Protein AF-A0A5N6W023-F1 (afdb_monomer_lite)

Sequence (337 aa):
MLSYTSHCLQALLGVASLPYRQYQAYSSPQAPLQVPQVPQAGPPITTLVSSCAGFSYPEVACIDRYGSLLQGEFERKVRNVLGDADTYISTNAPSEPTFSDLQNADFLVWNQSAAKAILGPNPHVDFMFSIEDCSHEAPVYVPTTNELYFSRLQQGFLPQLVINLNNDPPTLEEKLAQPPIYAATGARFRDGLLYLATIGGNESLAGYTFRPGAGSAIIDPNIYPAPHIAYNSTRKGRTIYAYDVAPSRKALLNKRPVYLSMEYAPDGIKTSREGYLVSATGKGIVVLTDEGEPLVRVQTNFTVINIAFAGAERDELWAIGKGGVARIRWGLKGSYA

Foldseek 3Di:
DDDDDDDDDDDDDDDDDDDDDDDDDDDDPDDPPDPPPDPDDDDDPQAQWDDFPLDDPPQEIEGEPQVPDQPDDKDFDDDPDPPAKTDPLSIDRPSRVNSVSVVVYQKYFHASVCACLWFPNDKDKFFQDFDAQAWKAAWEADLVQQKIWIDGQDPPDFWIWIFRVVDVVTDIDTHADVVTAHAFHHWYDDPNDIDTDHCFDDCPPPHDGDHDDDDDFDPDPVDPPGDDGDDPPVPDFAFDWDFDQPPVNPDTHDTDTQEGAPMAHWAAWAAFPVQWIWTQGFQWIFTAHPSGHTGMIGGHPGRFRYWAQGDPQSQWIWTDTGRTIMIIHGNTHGDPD

Radius of gyration: 25.67 Å; chains: 1; bounding box: 60×75×63 Å

pLDDT: mean 78.67, std 23.7, range [20.89, 98.75]

Structure (mmCIF, N/CA/C/O backbone):
data_AF-A0A5N6W023-F1
#
_entry.id   AF-A0A5N6W023-F1
#
loop_
_atom_site.group_PDB
_atom_site.id
_atom_site.type_symbol
_atom_site.label_atom_id
_atom_site.label_alt_id
_atom_site.label_comp_id
_atom_site.label_asym_id
_atom_site.label_entity_id
_atom_site.label_seq_id
_atom_site.pdbx_PDB_ins_code
_atom_site.Cartn_x
_atom_site.Cartn_y
_atom_site.Cartn_z
_atom_site.occupancy
_atom_site.B_iso_or_equiv
_atom_site.auth_seq_id
_atom_site.auth_comp_id
_atom_site.auth_asym_id
_atom_site.auth_atom_id
_atom_site.pdbx_PDB_model_num
ATOM 1 N N . MET A 1 1 ? 6.382 57.416 -16.852 1.00 33.38 1 MET A N 1
ATOM 2 C CA . MET A 1 1 ? 5.202 57.925 -17.578 1.00 33.38 1 MET A CA 1
ATOM 3 C C . MET A 1 1 ? 4.347 56.713 -17.922 1.00 33.38 1 MET A C 1
ATOM 5 O O . MET A 1 1 ? 4.828 55.821 -18.605 1.00 33.38 1 MET A O 1
ATOM 9 N N . LEU A 1 2 ? 3.174 56.610 -17.299 1.00 24.88 2 LEU A N 1
ATOM 10 C CA . LEU A 1 2 ? 2.173 55.567 -17.539 1.00 24.88 2 LEU A CA 1
ATOM 11 C C . LEU A 1 2 ? 1.566 55.737 -18.943 1.00 24.88 2 LEU A C 1
ATOM 13 O O . LEU A 1 2 ? 1.304 56.869 -19.332 1.00 24.88 2 LEU A O 1
ATOM 17 N N . SER A 1 3 ? 1.284 54.634 -19.644 1.00 23.05 3 SER A N 1
ATOM 18 C CA . SER A 1 3 ? -0.080 54.167 -19.980 1.00 23.05 3 SER A CA 1
ATOM 19 C C . SER A 1 3 ? -0.147 53.389 -21.308 1.00 23.05 3 SER A C 1
ATOM 21 O O . SER A 1 3 ? 0.163 53.915 -22.372 1.00 23.05 3 SER A O 1
ATOM 23 N N . TYR A 1 4 ? -0.590 52.138 -21.176 1.00 24.30 4 TYR A N 1
ATOM 24 C CA . TYR A 1 4 ? -1.374 51.285 -22.077 1.00 24.30 4 TYR A CA 1
ATOM 25 C C . TYR A 1 4 ? -1.916 51.863 -23.394 1.00 24.30 4 TYR A C 1
ATOM 27 O O . TYR A 1 4 ? -2.583 52.889 -23.388 1.00 24.30 4 TYR A O 1
ATOM 35 N N . THR A 1 5 ? -1.877 51.042 -24.452 1.00 26.33 5 THR A N 1
ATOM 36 C CA . THR A 1 5 ? -3.082 50.725 -25.247 1.00 26.33 5 THR A CA 1
ATOM 37 C C . THR A 1 5 ? -3.027 49.280 -25.762 1.00 26.33 5 THR A C 1
ATOM 39 O O . THR A 1 5 ? -2.112 48.878 -26.469 1.00 26.33 5 THR A O 1
ATOM 42 N N . SER A 1 6 ? -4.034 48.496 -25.372 1.00 25.47 6 SER A N 1
ATOM 43 C CA . SER A 1 6 ? -4.409 47.208 -25.962 1.00 25.47 6 SER A CA 1
ATOM 44 C C . SER A 1 6 ? -5.587 47.473 -26.899 1.00 25.47 6 SER A C 1
ATOM 46 O O . SER A 1 6 ? -6.481 48.237 -26.532 1.00 25.47 6 SER A O 1
ATOM 48 N N . HIS A 1 7 ? -5.589 46.900 -28.102 1.00 26.39 7 HIS A N 1
ATOM 49 C CA . HIS A 1 7 ? -6.765 46.843 -28.973 1.00 26.39 7 HIS A CA 1
ATOM 50 C C . HIS A 1 7 ? -7.047 45.376 -29.291 1.00 26.39 7 HIS A C 1
ATOM 52 O O . HIS A 1 7 ? -6.299 44.720 -30.010 1.00 26.39 7 HIS A O 1
ATOM 58 N N . CYS A 1 8 ? -8.141 44.883 -28.717 1.00 20.89 8 CYS A N 1
ATOM 59 C CA . CYS A 1 8 ? -8.772 43.617 -29.048 1.00 20.89 8 CYS A CA 1
ATOM 60 C C . CYS A 1 8 ? -9.937 43.925 -30.003 1.00 20.89 8 CYS A C 1
ATOM 62 O O . CYS A 1 8 ? -10.721 44.837 -29.730 1.00 20.89 8 CYS A O 1
ATOM 64 N N . LEU A 1 9 ? -10.046 43.193 -31.114 1.00 24.03 9 LEU A N 1
ATOM 65 C CA . LEU A 1 9 ? -11.162 43.299 -32.055 1.00 24.03 9 LEU A CA 1
ATOM 66 C C . LEU A 1 9 ? -12.292 42.349 -31.619 1.00 24.03 9 LEU A C 1
ATOM 68 O O . LEU A 1 9 ? -12.062 41.164 -31.385 1.00 24.03 9 LEU A O 1
ATOM 72 N N . GLN A 1 10 ? -13.503 42.895 -31.492 1.00 25.84 10 GLN A N 1
ATOM 73 C CA . GLN A 1 10 ? -14.753 42.201 -31.159 1.00 25.84 10 GLN A CA 1
ATOM 74 C C . GLN A 1 10 ? -15.424 41.559 -32.385 1.00 25.84 10 GLN A C 1
ATOM 76 O O . GLN A 1 10 ? -15.354 42.118 -33.475 1.00 25.84 10 GLN A O 1
ATOM 81 N N . ALA A 1 11 ? -16.197 40.488 -32.153 1.00 24.84 11 ALA A N 1
ATOM 82 C CA . ALA A 1 11 ? -17.613 40.328 -32.558 1.00 24.84 11 ALA A CA 1
ATOM 83 C C . ALA A 1 11 ? -18.129 38.979 -31.991 1.00 24.84 11 ALA A C 1
ATOM 85 O O . ALA A 1 11 ? -17.483 37.962 -32.214 1.00 24.84 11 ALA A O 1
ATOM 86 N N . LEU A 1 12 ? -19.110 38.871 -31.082 1.00 25.89 12 LEU A N 1
ATOM 87 C CA . LEU A 1 12 ? -20.530 39.284 -30.985 1.00 25.89 12 LEU A CA 1
ATOM 88 C C . LEU A 1 12 ? -21.491 38.108 -31.236 1.00 25.89 12 LEU A C 1
ATOM 90 O O . LEU A 1 12 ? -21.360 37.413 -32.234 1.00 25.89 12 LEU A O 1
ATOM 94 N N . LEU A 1 13 ? -22.444 37.969 -30.300 1.00 24.00 13 LEU A N 1
ATOM 95 C CA . LEU A 1 13 ? -23.830 37.447 -30.334 1.00 24.00 13 LEU A CA 1
ATOM 96 C C . LEU A 1 13 ? -24.075 36.780 -28.963 1.00 24.00 13 LEU A C 1
ATOM 98 O O . LEU A 1 13 ? -23.337 35.883 -28.587 1.00 24.00 13 LEU A O 1
ATOM 102 N N . GLY A 1 14 ? -25.032 37.112 -28.103 1.00 24.20 14 GLY A N 1
ATOM 103 C CA . GLY A 1 14 ? -26.167 38.028 -28.074 1.00 24.20 14 GLY A CA 1
ATOM 104 C C . GLY A 1 14 ? -27.082 37.457 -26.980 1.00 24.20 14 GLY A C 1
ATOM 105 O O . GLY A 1 14 ? -27.486 36.304 -27.091 1.00 24.20 14 GLY A O 1
ATOM 106 N N . VAL A 1 15 ? -27.358 38.188 -25.893 1.00 30.58 15 VAL A N 1
ATOM 107 C CA . VAL A 1 15 ? -28.282 37.719 -24.842 1.00 30.58 15 VAL A CA 1
ATOM 108 C C . VAL A 1 15 ? -29.226 38.852 -24.463 1.00 30.58 15 VAL A C 1
ATOM 110 O O . VAL A 1 15 ? -28.795 39.940 -24.088 1.00 30.58 15 VAL A O 1
ATOM 113 N N . ALA A 1 16 ? -30.520 38.572 -24.608 1.00 29.95 16 ALA A N 1
ATOM 114 C CA . ALA A 1 16 ? -31.621 39.434 -24.217 1.00 29.95 16 ALA A CA 1
ATOM 115 C C . ALA A 1 16 ? -31.649 39.647 -22.695 1.00 29.95 16 ALA A C 1
ATOM 117 O O . ALA A 1 16 ? -31.433 38.722 -21.911 1.00 29.95 16 ALA A O 1
ATOM 118 N N . SER A 1 17 ? -31.937 40.877 -22.285 1.00 30.34 17 SER A N 1
ATOM 119 C CA . SER A 1 17 ? -32.099 41.299 -20.899 1.00 30.34 17 SER A CA 1
ATOM 120 C C . SER A 1 17 ? -33.485 40.924 -20.357 1.00 30.34 17 SER A C 1
ATOM 122 O O . SER A 1 17 ? -34.509 41.225 -20.967 1.00 30.34 17 SER A O 1
ATOM 124 N N . LEU A 1 18 ? -33.521 40.309 -19.171 1.00 32.66 18 LEU A N 1
ATOM 125 C CA . LEU A 1 18 ? -34.711 40.232 -18.314 1.00 32.66 18 LEU A CA 1
ATOM 126 C C . LEU A 1 18 ? -34.567 41.245 -17.161 1.00 32.66 18 LEU A C 1
ATOM 128 O O . LEU A 1 18 ? -33.450 41.451 -16.678 1.00 32.66 18 LEU A O 1
ATOM 132 N N . PRO A 1 19 ? -35.658 41.895 -16.712 1.00 31.75 19 PRO A N 1
ATOM 133 C CA . PRO A 1 19 ? -35.588 42.973 -15.732 1.00 31.75 19 PRO A CA 1
ATOM 134 C C . PRO A 1 19 ? -35.312 42.457 -14.313 1.00 31.75 19 PRO A C 1
ATOM 136 O O . PRO A 1 19 ? -35.855 41.450 -13.860 1.00 31.75 19 PRO A O 1
ATOM 139 N N . TYR A 1 20 ? -34.469 43.204 -13.604 1.00 29.08 20 TYR A N 1
ATOM 140 C CA . TYR A 1 20 ? -34.067 42.981 -12.219 1.00 29.08 20 TYR A CA 1
ATOM 141 C C . TYR A 1 20 ? -35.269 43.181 -11.279 1.00 29.08 20 TYR A C 1
ATOM 143 O O . TYR A 1 20 ? -35.817 44.280 -11.183 1.00 29.08 20 TYR A O 1
ATOM 151 N N . ARG A 1 21 ? -35.697 42.128 -10.573 1.00 33.50 21 ARG A N 1
ATOM 152 C CA . ARG A 1 21 ? -36.718 42.219 -9.518 1.00 33.50 21 ARG A CA 1
ATOM 153 C C . ARG A 1 21 ? -36.026 42.666 -8.226 1.00 33.50 21 ARG A C 1
ATOM 155 O O . ARG A 1 21 ? -35.222 41.921 -7.673 1.00 33.50 21 ARG A O 1
ATOM 162 N N . GLN A 1 22 ? -36.309 43.879 -7.751 1.00 33.22 22 GLN A N 1
ATOM 163 C CA . GLN A 1 22 ? -35.896 44.303 -6.411 1.00 33.22 22 GLN A CA 1
ATOM 164 C C . GLN A 1 22 ? -36.657 43.478 -5.366 1.00 33.22 22 GLN A C 1
ATOM 166 O O . GLN A 1 22 ? -37.886 43.507 -5.319 1.00 33.22 22 GLN A O 1
ATOM 171 N N . TYR A 1 23 ? -35.929 42.743 -4.529 1.00 33.59 23 TYR A N 1
ATOM 172 C CA . TYR A 1 23 ? -36.491 42.120 -3.336 1.00 33.59 23 TYR A CA 1
ATOM 173 C C . TYR A 1 23 ? -36.543 43.170 -2.220 1.00 33.59 23 TYR A C 1
ATOM 175 O O . TYR A 1 23 ? -35.506 43.633 -1.751 1.00 33.59 23 TYR A O 1
ATOM 183 N N . GLN A 1 24 ? -37.751 43.556 -1.804 1.00 35.62 24 GLN A N 1
ATOM 184 C CA . GLN A 1 24 ? -37.961 44.269 -0.545 1.00 35.62 24 GLN A CA 1
ATOM 185 C C . GLN A 1 24 ? -37.754 43.2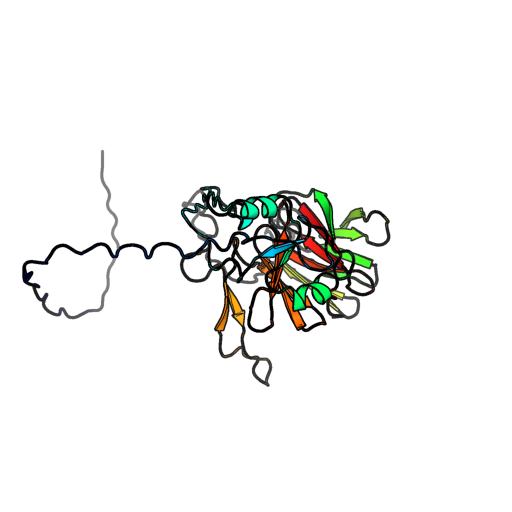88 0.614 1.00 35.62 24 GLN A C 1
ATOM 187 O O . GLN A 1 24 ? -38.380 42.228 0.659 1.00 35.62 24 GLN A O 1
ATOM 192 N N . ALA A 1 25 ? -36.865 43.633 1.545 1.00 34.22 25 ALA A N 1
ATOM 193 C CA . ALA A 1 25 ? -36.663 42.873 2.769 1.00 34.22 25 ALA A CA 1
ATOM 194 C C . ALA A 1 25 ? -37.889 43.038 3.682 1.00 34.22 25 ALA A C 1
ATOM 196 O O . ALA A 1 25 ? -38.165 44.132 4.171 1.00 34.22 25 ALA A O 1
ATOM 197 N N . TYR A 1 26 ? -38.623 41.951 3.916 1.00 33.59 26 TYR A N 1
ATOM 198 C CA . TYR A 1 26 ? -39.629 41.889 4.972 1.00 33.59 26 TYR A CA 1
ATOM 199 C C . TYR A 1 26 ? -38.921 41.679 6.316 1.00 33.59 26 TYR A C 1
ATOM 201 O O . TYR A 1 26 ? -38.356 40.616 6.563 1.00 33.59 26 TYR A O 1
ATOM 209 N N . SER A 1 27 ? -38.953 42.680 7.197 1.00 38.66 27 SER A N 1
ATOM 210 C CA . SER A 1 27 ? -38.514 42.542 8.589 1.00 38.66 27 SER A CA 1
ATOM 211 C C . SER A 1 27 ? -39.667 42.021 9.449 1.00 38.66 27 SER A C 1
ATOM 213 O O . SER A 1 27 ? -40.477 42.795 9.957 1.00 38.66 27 SER A O 1
ATOM 215 N N . SER A 1 28 ? -39.756 40.704 9.612 1.00 43.62 28 SER A N 1
ATOM 216 C CA . SER A 1 28 ? -40.504 40.099 10.718 1.00 43.62 28 SER A CA 1
ATOM 217 C C . SER A 1 28 ? -39.642 40.120 11.987 1.00 43.62 28 SER A C 1
ATOM 219 O O . SER A 1 28 ? -38.460 39.777 11.890 1.00 43.62 28 SER A O 1
ATOM 221 N N . PRO A 1 29 ? -40.177 40.455 13.174 1.00 44.38 29 PRO A N 1
ATOM 222 C CA . PRO A 1 29 ? -39.428 40.314 14.418 1.00 44.38 29 PRO A CA 1
ATOM 223 C C . PRO A 1 29 ? -39.142 38.826 14.669 1.00 44.38 29 PRO A C 1
ATOM 225 O O . PRO A 1 29 ? -40.046 38.049 14.968 1.00 44.38 29 PRO A O 1
ATOM 228 N N . GLN A 1 30 ? -37.885 38.412 14.495 1.00 50.25 30 GLN A N 1
ATOM 229 C CA . GLN A 1 30 ? -37.432 37.073 14.860 1.00 50.25 30 GLN A CA 1
ATOM 230 C C . GLN A 1 30 ? -37.313 37.002 16.385 1.00 50.25 30 GLN A C 1
ATOM 232 O O . GLN A 1 30 ? -36.566 37.770 16.991 1.00 50.25 30 GLN A O 1
ATOM 237 N N . ALA A 1 31 ? -38.050 36.080 17.007 1.00 51.38 31 ALA A N 1
ATOM 238 C CA . ALA A 1 31 ? -37.763 35.665 18.374 1.00 51.38 31 ALA A CA 1
ATOM 239 C C . ALA A 1 31 ? -36.305 35.163 18.443 1.00 51.38 31 ALA A C 1
ATOM 241 O O . ALA A 1 31 ? -35.841 34.548 17.476 1.00 51.38 31 ALA A O 1
ATOM 242 N N . PRO A 1 32 ? -35.568 35.428 19.537 1.00 51.69 32 PRO A N 1
ATOM 243 C CA . PRO A 1 32 ? -34.184 34.992 19.653 1.00 51.69 32 PRO A CA 1
ATOM 244 C C . PRO A 1 32 ? -34.100 33.477 19.445 1.00 51.69 32 PRO A C 1
ATOM 246 O O . PRO A 1 32 ? -34.837 32.716 20.072 1.00 51.69 32 PRO A O 1
ATOM 249 N N . LEU A 1 33 ? -33.211 33.055 18.540 1.00 47.62 33 LEU A N 1
ATOM 250 C CA . LEU A 1 33 ? -32.890 31.650 18.317 1.00 47.62 33 LEU A CA 1
ATOM 251 C C . LEU A 1 33 ? -32.462 31.045 19.657 1.00 47.62 33 LEU A C 1
ATOM 253 O O . LEU A 1 33 ? -31.401 31.378 20.184 1.00 47.62 33 LEU A O 1
ATOM 257 N N . GLN A 1 34 ? -33.295 30.174 20.225 1.00 46.62 34 GLN A N 1
ATOM 258 C CA . GLN A 1 34 ? -32.873 29.339 21.339 1.00 46.62 34 GLN A CA 1
ATOM 259 C C . GLN A 1 34 ? -31.796 28.400 20.810 1.00 46.62 34 GLN A C 1
ATOM 261 O O . GLN A 1 34 ? -32.067 27.553 19.959 1.00 46.62 34 GLN A O 1
ATOM 266 N N . VAL A 1 35 ? -30.568 28.570 21.301 1.00 55.62 35 VAL A N 1
ATOM 267 C CA . VAL A 1 35 ? -29.512 27.573 21.136 1.00 55.62 35 VAL A CA 1
ATOM 268 C C . VAL A 1 35 ? -30.072 26.268 21.707 1.00 55.62 35 VAL A C 1
ATOM 270 O O . VAL A 1 35 ? -30.425 26.254 22.891 1.00 55.62 35 VAL A O 1
ATOM 273 N N . PRO A 1 36 ? -30.224 25.198 20.905 1.00 51.69 36 PRO A N 1
ATOM 274 C CA . PRO A 1 36 ? -30.650 23.913 21.433 1.00 51.69 36 PRO A CA 1
ATOM 275 C C . PRO A 1 36 ? -29.697 23.538 22.563 1.00 51.69 36 PRO A C 1
ATOM 277 O O . PRO A 1 36 ? -28.480 23.533 22.364 1.00 51.69 36 PRO A O 1
ATOM 280 N N . GLN A 1 37 ? -30.226 23.277 23.759 1.00 48.53 37 GLN A N 1
ATOM 281 C CA . GLN A 1 37 ? -29.389 22.733 24.819 1.00 48.53 37 GLN A CA 1
ATOM 282 C C . GLN A 1 37 ? -28.833 21.404 24.317 1.00 48.53 37 GLN A C 1
ATOM 284 O O . GLN A 1 37 ? -29.598 20.520 23.927 1.00 48.53 37 GLN A O 1
ATOM 289 N N . VAL A 1 38 ? -27.503 21.295 24.288 1.00 55.47 38 VAL A N 1
ATOM 290 C CA . VAL A 1 38 ? -26.816 20.035 24.010 1.00 55.47 38 VAL A CA 1
ATOM 291 C C . VAL A 1 38 ? -27.382 19.015 25.001 1.00 55.47 38 VAL A C 1
ATOM 293 O O . VAL A 1 38 ? -27.317 19.277 26.207 1.00 55.47 38 VAL A O 1
ATOM 296 N N . PRO A 1 39 ? -27.994 17.908 24.538 1.00 49.00 39 PRO A N 1
ATOM 297 C CA . PRO A 1 39 ? -28.456 16.860 25.433 1.00 49.00 39 PRO A CA 1
ATOM 298 C C . PRO A 1 39 ? -27.306 16.488 26.363 1.00 49.00 39 PRO A C 1
ATOM 300 O O . PRO A 1 39 ? -26.183 16.297 25.891 1.00 49.00 39 PRO A O 1
ATOM 303 N N . GLN A 1 40 ? -27.559 16.428 27.674 1.00 52.94 40 GLN A N 1
ATOM 304 C CA . GLN A 1 40 ? -26.543 15.937 28.598 1.00 52.94 40 GLN A CA 1
ATOM 305 C C . GLN A 1 40 ? -26.073 14.575 28.097 1.00 52.94 40 GLN A C 1
ATOM 307 O O . GLN A 1 40 ? -26.897 13.702 27.812 1.00 52.94 40 GLN A O 1
ATOM 312 N N . ALA A 1 41 ? -24.755 14.450 27.924 1.00 55.81 41 ALA A N 1
ATOM 313 C CA . ALA A 1 41 ? -24.134 13.214 27.495 1.00 55.81 41 ALA A CA 1
ATOM 314 C C . ALA A 1 41 ? -24.675 12.082 28.375 1.00 55.81 41 ALA A C 1
ATOM 316 O O . ALA A 1 41 ? -24.689 12.192 29.605 1.00 55.81 41 ALA A O 1
ATOM 317 N N . GLY A 1 42 ? -25.150 11.008 27.739 1.00 50.31 42 GLY A N 1
ATOM 318 C CA . GLY A 1 42 ? -25.353 9.747 28.443 1.00 50.31 42 GLY A CA 1
ATOM 319 C C . GLY A 1 42 ? -24.055 9.324 29.147 1.00 50.31 42 GLY A C 1
ATOM 320 O O . GLY A 1 42 ? -23.009 9.938 28.918 1.00 50.31 42 GLY A O 1
ATOM 321 N N . PRO A 1 43 ? -24.089 8.294 30.010 1.00 53.72 43 PRO A N 1
ATOM 322 C CA . PRO A 1 43 ? -22.871 7.801 30.648 1.00 53.72 43 PRO A CA 1
ATOM 323 C C . PRO A 1 43 ? -21.784 7.616 29.577 1.00 53.72 43 PRO A C 1
ATOM 325 O O . PRO A 1 43 ? -22.094 7.043 28.526 1.00 53.72 43 PRO A O 1
ATOM 328 N N . PRO A 1 44 ? -20.566 8.153 29.784 1.00 55.28 44 PRO A N 1
ATOM 329 C CA . PRO A 1 44 ? -19.534 8.141 28.760 1.00 55.28 44 PRO A CA 1
ATOM 330 C C . PRO A 1 44 ? -19.317 6.695 28.332 1.00 55.28 44 PRO A C 1
ATOM 332 O O . PRO A 1 44 ? -19.045 5.829 29.164 1.00 55.28 44 PRO A O 1
ATOM 335 N N . ILE A 1 45 ? -19.476 6.409 27.042 1.00 56.28 45 ILE A N 1
ATOM 336 C CA . ILE A 1 45 ? -18.916 5.179 26.491 1.00 56.28 45 ILE A CA 1
ATOM 337 C C . ILE A 1 45 ? -17.409 5.417 26.553 1.00 56.28 45 ILE A C 1
ATOM 339 O O . ILE A 1 45 ? -16.887 6.271 25.848 1.00 56.28 45 ILE A O 1
ATOM 343 N N . THR A 1 46 ? -16.739 4.779 27.510 1.00 62.81 46 THR A N 1
ATOM 344 C CA . THR A 1 46 ? -15.418 5.204 28.008 1.00 62.81 46 THR A CA 1
ATOM 345 C C . THR A 1 46 ? -14.237 4.773 27.140 1.00 62.81 46 THR A C 1
ATOM 347 O O . THR A 1 46 ? -13.088 4.946 27.546 1.00 62.81 46 THR A O 1
ATOM 350 N N . THR A 1 47 ? -14.467 4.129 25.996 1.00 82.88 47 THR A N 1
ATOM 351 C CA . THR A 1 47 ? -13.388 3.449 25.271 1.00 82.88 47 THR A CA 1
ATOM 352 C C . THR A 1 47 ? -13.666 3.428 23.776 1.00 82.88 47 THR A C 1
ATOM 354 O O . THR A 1 47 ? -14.231 2.471 23.253 1.00 82.88 47 THR A O 1
ATOM 357 N N . LEU A 1 48 ? -13.265 4.498 23.089 1.00 91.38 48 LEU A N 1
ATOM 358 C CA . LEU A 1 48 ? -13.293 4.556 21.631 1.00 91.38 48 LEU A CA 1
ATOM 359 C C . LEU A 1 48 ? -12.256 3.618 21.000 1.00 91.38 48 LEU A C 1
ATOM 361 O O . LEU A 1 48 ? -12.534 2.995 19.978 1.00 91.38 48 LEU A O 1
ATOM 365 N N . VAL A 1 49 ? -11.069 3.514 21.602 1.00 95.44 49 VAL A N 1
ATOM 366 C CA . VAL A 1 49 ? -9.981 2.651 21.133 1.00 95.44 49 VAL A CA 1
ATOM 367 C C . VAL A 1 49 ? -9.699 1.576 22.173 1.00 95.44 49 VAL A C 1
ATOM 369 O O . VAL A 1 49 ? -9.574 1.861 23.360 1.00 95.44 49 VAL A O 1
ATOM 372 N N . SER A 1 50 ? -9.618 0.325 21.734 1.00 95.50 50 SER A N 1
ATOM 373 C CA . SER A 1 50 ? -9.480 -0.848 22.602 1.00 95.50 50 SER A CA 1
ATOM 374 C C . SER A 1 50 ? -8.609 -1.931 21.964 1.00 95.50 50 SER A C 1
ATOM 376 O O . SER A 1 50 ? -8.193 -1.822 20.809 1.00 95.50 50 SER A O 1
ATOM 378 N N . SER A 1 51 ? -8.327 -2.996 22.715 1.00 95.81 51 SER A N 1
ATOM 379 C CA . SER A 1 51 ? -7.636 -4.169 22.187 1.00 95.81 51 SER A CA 1
ATOM 380 C C . SER A 1 51 ? -8.507 -4.950 21.198 1.00 95.81 51 SER A C 1
ATOM 382 O O . SER A 1 51 ? -9.716 -5.103 21.379 1.00 95.81 51 SER A O 1
ATOM 384 N N . CYS A 1 52 ? -7.874 -5.487 20.156 1.00 94.38 52 CYS A N 1
ATOM 385 C CA . CYS A 1 52 ? -8.510 -6.418 19.232 1.00 94.38 52 CYS A CA 1
ATOM 386 C C . CYS A 1 52 ? -8.323 -7.862 19.698 1.00 94.38 52 CYS A C 1
ATOM 38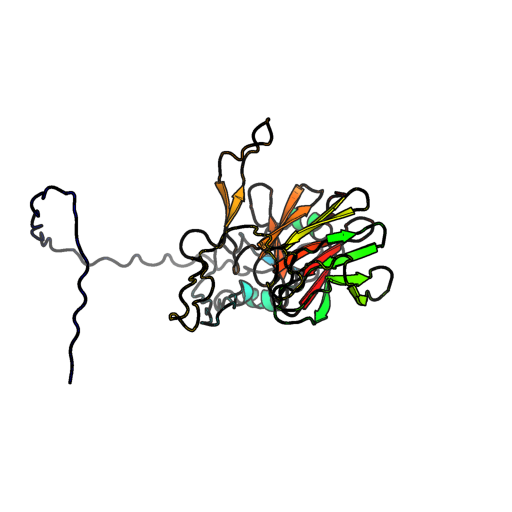8 O O . CYS A 1 52 ? -7.214 -8.280 20.036 1.00 94.38 52 CYS A O 1
ATOM 390 N N . ALA A 1 53 ? -9.394 -8.658 19.676 1.00 93.00 53 ALA A N 1
ATOM 391 C CA . ALA A 1 53 ? -9.321 -10.056 20.087 1.00 93.00 53 ALA A CA 1
ATOM 392 C C . ALA A 1 53 ? -8.291 -10.842 19.250 1.00 93.00 53 ALA A C 1
ATOM 394 O O . ALA A 1 53 ? -8.429 -10.969 18.034 1.00 93.00 53 ALA A O 1
ATOM 395 N N . GLY A 1 54 ? -7.286 -11.410 19.922 1.00 92.75 54 GLY A N 1
ATOM 396 C CA . GLY A 1 54 ? -6.238 -12.216 19.288 1.00 92.75 54 GLY A CA 1
ATOM 397 C C . GLY A 1 54 ? -5.035 -11.432 18.759 1.00 92.75 54 GLY A C 1
ATOM 398 O O . GLY A 1 54 ? -4.191 -12.046 18.115 1.00 92.75 54 GLY A O 1
ATOM 399 N N . PHE A 1 55 ? -4.934 -10.130 19.044 1.00 96.75 55 PHE A N 1
ATOM 400 C CA . PHE A 1 55 ? -3.807 -9.293 18.635 1.00 96.75 55 PHE A CA 1
ATOM 401 C C . PHE A 1 55 ? -3.188 -8.526 19.806 1.00 96.75 55 PHE A C 1
ATOM 403 O O . PHE A 1 55 ? -3.840 -8.272 20.822 1.00 96.75 55 PHE A O 1
ATOM 410 N N . SER A 1 56 ? -1.921 -8.146 19.645 1.00 96.56 56 SER A N 1
ATOM 411 C CA . SER A 1 56 ? -1.198 -7.292 20.585 1.00 96.56 56 SER A CA 1
ATOM 412 C C . SER A 1 56 ? -1.716 -5.859 20.515 1.00 96.56 56 SER A C 1
ATOM 414 O O . SER A 1 56 ? -1.849 -5.288 19.437 1.00 96.56 56 SER A O 1
ATOM 416 N N . TYR A 1 57 ? -1.979 -5.262 21.671 1.00 96.44 57 TYR A N 1
ATOM 417 C CA . TYR A 1 57 ? -2.387 -3.864 21.796 1.00 96.44 57 TYR A CA 1
ATOM 418 C C . TYR A 1 57 ? -1.228 -3.033 22.384 1.00 96.44 57 TYR A C 1
ATOM 420 O O . TYR A 1 57 ? -0.585 -3.515 23.321 1.00 96.44 57 TYR A O 1
ATOM 428 N N . PRO A 1 58 ? -0.952 -1.808 21.885 1.00 95.12 58 PRO A N 1
ATOM 429 C CA . PRO A 1 58 ? -1.732 -1.049 20.899 1.00 95.12 58 PRO A CA 1
ATOM 430 C C . PRO A 1 58 ? -1.349 -1.275 19.430 1.00 95.12 58 PRO A C 1
ATOM 432 O O . PRO A 1 58 ? -1.967 -0.654 18.576 1.00 95.12 58 PRO A O 1
ATOM 435 N N . GLU A 1 59 ? -0.390 -2.157 19.123 1.00 96.69 59 GLU A N 1
ATOM 436 C CA . GLU A 1 59 ? 0.059 -2.449 17.745 1.00 96.69 59 GLU A CA 1
ATOM 437 C C . GLU A 1 59 ? -1.117 -2.691 16.781 1.00 96.69 59 GLU A C 1
ATOM 439 O O . GLU A 1 59 ? -1.169 -2.114 15.695 1.00 96.69 59 GLU A O 1
ATOM 444 N N . VAL A 1 60 ? -2.104 -3.481 17.210 1.00 98.12 60 VAL A N 1
ATOM 445 C CA . VAL A 1 60 ? -3.410 -3.597 16.559 1.00 98.12 60 VAL A CA 1
ATOM 446 C C . VAL A 1 60 ? -4.475 -3.002 17.480 1.00 98.12 60 VAL A C 1
ATOM 448 O O . VAL A 1 60 ? -4.778 -3.543 18.548 1.00 98.12 60 VAL A O 1
ATOM 451 N N . ALA A 1 61 ? -5.067 -1.891 17.050 1.00 97.88 61 ALA A N 1
ATOM 452 C CA . ALA A 1 61 ? -6.028 -1.120 17.826 1.00 97.88 61 ALA A CA 1
ATOM 453 C C . ALA A 1 61 ? -7.424 -1.163 17.192 1.00 97.88 61 ALA A C 1
ATOM 455 O O . ALA A 1 61 ? -7.613 -0.838 16.018 1.00 97.88 61 ALA A O 1
ATOM 456 N N . CYS A 1 62 ? -8.417 -1.543 17.991 1.00 97.06 62 CYS A N 1
ATOM 457 C CA . CYS A 1 62 ? -9.809 -1.637 17.579 1.00 97.06 62 CYS A CA 1
ATOM 458 C C . CYS A 1 62 ? -10.539 -0.337 17.883 1.00 97.06 62 CYS A C 1
ATOM 460 O O . CYS A 1 62 ? -10.502 0.143 19.014 1.00 97.06 62 CYS A O 1
ATOM 462 N N . ILE A 1 63 ? -11.221 0.206 16.880 1.00 95.44 63 ILE A N 1
ATOM 463 C CA . ILE A 1 63 ? -11.941 1.474 16.961 1.00 95.44 63 ILE A CA 1
ATOM 464 C C . ILE A 1 63 ? -13.441 1.179 17.005 1.00 95.44 63 ILE A C 1
ATOM 466 O O . ILE A 1 63 ? -14.000 0.629 16.052 1.00 95.44 63 ILE A O 1
ATOM 470 N N . ASP A 1 64 ? -14.099 1.562 18.097 1.00 91.62 64 ASP A N 1
ATOM 471 C CA . ASP A 1 64 ? -15.539 1.377 18.260 1.00 91.62 64 ASP A CA 1
ATOM 472 C C . ASP A 1 64 ? -16.330 2.221 17.250 1.00 91.62 64 ASP A C 1
ATOM 474 O O . ASP A 1 64 ? -15.972 3.361 16.933 1.00 91.62 64 ASP A O 1
ATOM 478 N N . ARG A 1 65 ? -17.419 1.642 16.727 1.00 87.50 65 ARG A N 1
ATOM 479 C CA . ARG A 1 65 ? -18.369 2.290 15.799 1.00 87.50 65 ARG A CA 1
ATOM 480 C C . ARG A 1 65 ? -17.698 3.103 14.686 1.00 87.50 65 ARG A C 1
ATOM 482 O O . ARG A 1 65 ? -18.116 4.219 14.393 1.00 87.50 65 ARG A O 1
ATOM 489 N N . TYR A 1 66 ? -16.651 2.573 14.059 1.00 88.06 66 TYR A N 1
ATOM 490 C CA . TYR A 1 66 ? -15.939 3.249 12.963 1.00 88.06 66 TYR A CA 1
ATOM 491 C C . TYR A 1 66 ? -15.333 4.620 13.328 1.00 88.06 66 TYR A C 1
ATOM 493 O O . TYR A 1 66 ? -14.987 5.400 12.442 1.00 88.06 66 TYR A O 1
ATOM 501 N N . GLY A 1 67 ? -15.222 4.961 14.616 1.00 87.12 67 GLY A N 1
ATOM 502 C CA . GLY A 1 67 ? -14.832 6.309 15.022 1.00 87.12 67 GLY A CA 1
ATOM 503 C C . GLY A 1 67 ? -15.918 7.362 14.800 1.00 87.12 67 GLY A C 1
ATOM 504 O O . GLY A 1 67 ? -15.605 8.550 14.758 1.00 87.12 67 GLY A O 1
ATOM 505 N N . SER A 1 68 ? -17.183 6.956 14.621 1.00 85.31 68 SER A N 1
ATOM 506 C CA . SER A 1 68 ? -18.284 7.858 14.258 1.00 85.31 68 SER A CA 1
ATOM 507 C C . SER A 1 68 ? -18.734 8.779 15.394 1.00 85.31 68 SER A C 1
ATOM 509 O O . SER A 1 68 ? -19.468 9.734 15.148 1.00 85.31 68 SER A O 1
ATOM 511 N N . LEU A 1 69 ? -18.355 8.471 16.637 1.00 84.69 69 LEU A N 1
ATOM 512 C CA . LEU A 1 69 ? -18.688 9.250 17.826 1.00 84.69 69 LEU A CA 1
ATOM 513 C C . LEU A 1 69 ? -17.404 9.576 18.594 1.00 84.69 69 LEU A C 1
ATOM 515 O O . LEU A 1 69 ? -16.978 8.806 19.446 1.00 84.69 69 LEU A O 1
ATOM 519 N N . LEU A 1 70 ? -16.804 10.722 18.276 1.00 85.38 70 LEU A N 1
ATOM 520 C CA . LEU A 1 70 ? -15.779 11.358 19.105 1.00 85.38 70 LEU A CA 1
ATOM 521 C C . LEU A 1 70 ? -16.490 12.264 20.112 1.00 85.38 70 LEU A C 1
ATOM 523 O O . LEU A 1 70 ? -17.173 13.208 19.705 1.00 85.38 70 LEU A O 1
ATOM 527 N N . GLN A 1 71 ? -16.388 11.964 21.406 1.00 83.12 71 GLN A N 1
ATOM 528 C CA . GLN A 1 71 ? -17.006 12.796 22.438 1.00 83.12 71 GLN A CA 1
ATOM 529 C C . GLN A 1 71 ? -16.208 14.082 22.670 1.00 83.12 71 GLN A C 1
ATOM 531 O O . GLN A 1 71 ? -14.988 14.116 22.523 1.00 83.12 71 GLN A O 1
ATOM 536 N N . GLY A 1 72 ? -16.913 15.136 23.087 1.00 86.00 72 GLY A N 1
ATOM 537 C CA . GLY A 1 72 ? -16.307 16.409 23.470 1.00 86.00 72 GLY A CA 1
ATOM 538 C C . GLY A 1 72 ? -15.719 17.198 22.301 1.00 86.00 72 GLY A C 1
ATOM 539 O O . GLY A 1 72 ? -16.180 17.110 21.162 1.00 86.00 72 GLY A O 1
ATOM 540 N N . GLU A 1 73 ? -14.727 18.028 22.612 1.00 87.50 73 GLU A N 1
ATOM 541 C CA . GLU A 1 73 ? -14.004 18.808 21.612 1.00 87.50 73 GLU A CA 1
ATOM 542 C C . GLU A 1 73 ? -12.908 17.959 20.967 1.00 87.50 73 GLU A C 1
ATOM 544 O O . GLU A 1 73 ? -12.184 17.228 21.644 1.00 87.50 73 GLU A O 1
ATOM 549 N N . PHE A 1 74 ? -12.755 18.093 19.653 1.00 90.81 74 PHE A N 1
ATOM 550 C CA . PHE A 1 74 ? -11.646 17.504 18.920 1.00 90.81 74 PHE A CA 1
ATOM 551 C C . PHE A 1 74 ? -11.153 18.460 17.837 1.00 90.81 74 PHE A C 1
ATOM 553 O O . PHE A 1 74 ? -11.928 19.192 17.219 1.00 90.81 74 PHE A O 1
ATOM 560 N N . GLU A 1 75 ? -9.850 18.438 17.583 1.00 90.62 75 GLU A N 1
ATOM 561 C CA . GLU A 1 75 ? -9.224 19.202 16.510 1.00 90.62 75 GLU A CA 1
ATOM 562 C C . GLU A 1 75 ? -8.263 18.322 15.713 1.00 90.62 75 GLU A C 1
ATOM 564 O O . GLU A 1 75 ? -7.536 17.495 16.261 1.00 90.62 75 GLU A O 1
ATOM 569 N N . ARG A 1 76 ? -8.206 18.526 14.397 1.00 88.12 76 ARG A N 1
ATOM 570 C CA . ARG A 1 76 ? -7.135 17.989 13.557 1.00 88.12 76 ARG A CA 1
ATOM 571 C C . ARG A 1 76 ? -6.493 19.144 12.813 1.00 88.12 76 ARG A C 1
ATOM 573 O O . ARG A 1 76 ? -7.087 19.723 11.906 1.00 88.12 76 ARG A O 1
ATOM 580 N N . LYS A 1 77 ? -5.286 19.516 13.239 1.00 83.38 77 LYS A N 1
ATOM 581 C CA . LYS A 1 77 ? -4.561 20.645 12.654 1.00 83.38 77 LYS A CA 1
ATOM 582 C C . LYS A 1 77 ? -4.062 20.274 11.266 1.00 83.38 77 LYS A C 1
ATOM 584 O O . LYS A 1 77 ? -3.239 19.377 11.113 1.00 83.38 77 LYS A O 1
ATOM 589 N N . VAL A 1 78 ? -4.537 21.003 10.264 1.00 76.50 78 VAL A N 1
ATOM 590 C CA . VAL A 1 78 ? -4.037 20.898 8.892 1.00 76.50 78 VAL A CA 1
ATOM 591 C C . VAL A 1 78 ? -2.818 21.802 8.756 1.00 76.50 78 VAL A C 1
ATOM 593 O O . VAL A 1 78 ? -2.875 22.987 9.092 1.00 76.50 78 VAL A O 1
ATOM 596 N N . ARG A 1 79 ? -1.703 21.258 8.262 1.00 74.75 79 ARG A N 1
ATOM 597 C CA . ARG A 1 79 ? -0.510 22.054 7.964 1.00 74.75 79 ARG A CA 1
ATOM 598 C C . ARG A 1 79 ? -0.613 22.609 6.549 1.00 74.75 79 ARG A C 1
ATOM 600 O O . ARG A 1 79 ? -0.959 21.889 5.617 1.00 74.75 79 ARG A O 1
ATOM 607 N N . ASN A 1 80 ? -0.272 23.884 6.371 1.00 73.31 80 ASN A N 1
ATOM 608 C CA . ASN A 1 80 ? -0.222 24.509 5.047 1.00 73.31 80 ASN A CA 1
ATOM 609 C C . ASN A 1 80 ? 1.112 24.201 4.344 1.00 73.31 80 ASN A C 1
ATOM 611 O O . ASN A 1 80 ? 1.878 25.103 4.006 1.00 73.31 80 ASN A O 1
ATOM 615 N N . VAL A 1 81 ? 1.419 22.912 4.203 1.00 71.25 81 VAL A N 1
ATOM 616 C CA . VAL A 1 81 ? 2.617 22.407 3.527 1.00 71.25 81 VAL A CA 1
ATOM 617 C C . VAL A 1 81 ? 2.157 21.659 2.282 1.00 71.25 81 VAL A C 1
ATOM 619 O O . VAL A 1 81 ? 1.369 20.718 2.361 1.00 71.25 81 VAL A O 1
ATOM 622 N N . LEU A 1 82 ? 2.616 22.101 1.110 1.00 60.28 82 LEU A N 1
ATOM 623 C CA . LEU A 1 82 ? 2.220 21.489 -0.154 1.00 60.28 82 LEU A CA 1
ATOM 624 C C . LEU A 1 82 ? 2.671 20.023 -0.195 1.00 60.28 82 LEU A C 1
ATOM 626 O O . LEU A 1 82 ? 3.849 19.728 -0.023 1.00 60.28 82 LEU A O 1
ATOM 630 N N . GLY A 1 83 ? 1.731 19.112 -0.451 1.00 62.41 83 GLY A N 1
ATOM 631 C CA . GLY A 1 83 ? 2.009 17.673 -0.500 1.00 62.41 83 GLY A CA 1
ATOM 632 C C . GLY A 1 83 ? 1.962 16.963 0.854 1.00 62.41 83 GLY A C 1
ATOM 633 O O . GLY A 1 83 ? 2.132 15.746 0.879 1.00 62.41 83 GLY A O 1
ATOM 634 N N . ASP A 1 84 ? 1.701 17.688 1.942 1.00 69.25 84 ASP A N 1
ATOM 635 C CA . ASP A 1 84 ? 1.486 17.101 3.259 1.00 69.25 84 ASP A CA 1
ATOM 636 C C . ASP A 1 84 ? 0.061 16.552 3.421 1.00 69.25 84 ASP A C 1
ATOM 638 O O . ASP A 1 84 ? -0.894 17.039 2.809 1.00 69.25 84 ASP A O 1
ATOM 642 N N . ALA A 1 85 ? -0.065 15.533 4.265 1.00 70.56 85 ALA A N 1
ATOM 643 C CA . ALA A 1 85 ? -1.316 14.880 4.608 1.00 70.56 85 ALA A CA 1
ATOM 644 C C . ALA A 1 85 ? -1.527 14.941 6.121 1.00 70.56 85 ALA A C 1
ATOM 646 O O . ALA A 1 85 ? -0.667 14.492 6.881 1.00 70.56 85 ALA A O 1
ATOM 647 N N . ASP A 1 86 ? -2.683 15.445 6.555 1.00 80.44 86 ASP A N 1
ATOM 648 C CA . ASP A 1 86 ? -3.159 15.180 7.907 1.00 80.44 86 ASP A CA 1
ATOM 649 C C . ASP A 1 86 ? -3.443 13.679 8.061 1.00 80.44 86 ASP A C 1
ATOM 651 O O . ASP A 1 86 ? -3.880 13.021 7.111 1.00 80.44 86 ASP A O 1
ATOM 655 N N . THR A 1 87 ? -3.185 13.132 9.249 1.00 89.69 87 THR A N 1
ATOM 656 C CA . THR A 1 87 ? -3.457 11.722 9.537 1.00 89.69 87 THR A CA 1
ATOM 657 C C . THR A 1 87 ? -4.644 11.586 10.475 1.00 89.69 87 THR A C 1
ATOM 659 O O . THR A 1 87 ? -4.946 12.473 11.275 1.00 89.69 87 THR A O 1
ATOM 662 N N . TYR A 1 88 ? -5.343 10.457 10.405 1.00 90.81 88 TYR A N 1
ATOM 663 C CA . TYR A 1 88 ? -6.441 10.164 11.315 1.00 90.81 88 TYR A CA 1
ATOM 664 C C . TYR A 1 88 ? -5.963 10.217 12.774 1.00 90.81 88 TYR A C 1
ATOM 666 O O . TYR A 1 88 ? -6.605 10.841 13.622 1.00 90.81 88 TYR A O 1
ATOM 674 N N . ILE A 1 89 ? -4.771 9.676 13.027 1.00 92.94 89 ILE A N 1
ATOM 675 C CA . ILE A 1 89 ? -4.142 9.607 14.350 1.00 92.94 89 ILE A CA 1
ATOM 676 C C . ILE A 1 89 ? -3.595 10.942 14.864 1.00 92.94 89 ILE A C 1
ATOM 678 O O . ILE A 1 89 ? -3.280 11.058 16.043 1.00 92.94 89 ILE A O 1
ATOM 682 N N . SER A 1 90 ? -3.510 11.977 14.018 1.00 90.94 90 SER A N 1
ATOM 683 C CA . SER A 1 90 ? -3.148 13.330 14.456 1.00 90.94 90 SER A CA 1
ATOM 684 C C . SER A 1 90 ? -4.343 14.119 15.003 1.00 90.94 90 SER A C 1
ATOM 686 O O . SER A 1 90 ? -4.228 15.325 15.229 1.00 90.94 90 SER A O 1
ATOM 688 N N . THR A 1 91 ? -5.510 13.484 15.155 1.00 91.38 91 THR A N 1
ATOM 689 C CA . THR A 1 91 ? -6.670 14.107 15.803 1.00 91.38 91 THR A CA 1
ATOM 690 C C . THR A 1 91 ? -6.392 14.224 17.295 1.00 91.38 91 THR A C 1
ATOM 692 O O . THR A 1 91 ? -6.146 13.230 17.970 1.00 91.38 91 THR A O 1
ATOM 695 N N . ASN A 1 92 ? -6.438 15.443 17.813 1.00 90.94 92 ASN A N 1
ATOM 696 C CA . ASN A 1 92 ? -6.436 15.702 19.240 1.00 90.94 92 ASN A CA 1
ATOM 697 C C . ASN A 1 92 ? -7.883 15.618 19.735 1.00 90.94 92 ASN A C 1
ATOM 699 O O . ASN A 1 92 ? -8.699 16.450 19.346 1.00 90.94 92 ASN A O 1
ATOM 703 N N . ALA A 1 93 ? -8.195 14.623 20.563 1.00 91.19 93 ALA A N 1
ATOM 704 C CA . ALA A 1 93 ? -9.513 14.421 21.163 1.00 91.19 93 ALA A CA 1
ATOM 705 C C . ALA A 1 93 ? -9.367 14.243 22.688 1.00 91.19 93 ALA A C 1
ATOM 707 O O . ALA A 1 93 ? -9.355 13.114 23.176 1.00 91.19 93 ALA A O 1
ATOM 708 N N . PRO A 1 94 ? -9.218 15.333 23.468 1.00 88.94 94 PRO A N 1
ATOM 709 C CA . PRO A 1 94 ? -8.914 15.253 24.901 1.00 88.94 94 PRO A CA 1
ATOM 710 C C . PRO A 1 94 ? -9.966 14.517 25.739 1.00 88.94 94 PRO A C 1
ATOM 712 O O . PRO A 1 94 ? -9.644 13.968 26.790 1.00 88.94 94 PRO A O 1
ATOM 715 N N . SER A 1 95 ? -11.222 14.505 25.288 1.00 88.88 95 SER A N 1
ATOM 716 C CA . SER A 1 95 ? -12.315 13.770 25.937 1.00 88.88 95 SER A CA 1
ATOM 717 C C . SER A 1 95 ? -12.321 12.268 25.615 1.00 88.88 95 SER A C 1
ATOM 719 O O . SER A 1 95 ? -13.098 11.535 26.216 1.00 88.88 95 SER A O 1
ATOM 721 N N . GLU A 1 96 ? -11.441 11.807 24.721 1.00 90.12 96 GLU A N 1
ATOM 722 C CA . GLU A 1 96 ? -11.272 10.410 24.309 1.00 90.12 96 GLU A CA 1
ATOM 723 C C . GLU A 1 96 ? -9.808 9.979 24.532 1.00 90.12 96 GLU A C 1
ATOM 725 O O . GLU A 1 96 ? -9.050 9.827 23.573 1.00 90.12 96 GLU A O 1
ATOM 730 N N . PRO A 1 97 ? -9.355 9.781 25.786 1.00 88.69 97 PRO A N 1
ATOM 731 C CA . PRO A 1 97 ? -7.938 9.551 26.089 1.00 88.69 97 PRO A CA 1
ATOM 732 C C . PRO A 1 97 ? -7.360 8.311 25.393 1.00 88.69 97 PRO A C 1
ATOM 734 O O . PRO A 1 97 ? -6.201 8.321 25.002 1.00 88.69 97 PRO A O 1
ATOM 737 N N . THR A 1 98 ? -8.171 7.275 25.162 1.00 92.75 98 THR A N 1
ATOM 738 C CA . THR A 1 98 ? -7.746 6.070 24.418 1.00 92.75 98 THR A CA 1
ATOM 739 C C . THR A 1 98 ? -7.395 6.355 22.951 1.00 92.75 98 THR A C 1
ATOM 741 O O . THR A 1 98 ? -6.673 5.595 22.314 1.00 92.75 98 THR A O 1
ATOM 744 N N . PHE A 1 99 ? -7.832 7.488 22.388 1.00 93.81 99 PHE A N 1
ATOM 745 C CA . PHE A 1 99 ? -7.491 7.859 21.014 1.00 93.81 99 PHE A CA 1
ATOM 746 C C . PHE A 1 99 ? -5.980 8.051 20.812 1.00 93.81 99 PHE A C 1
ATOM 748 O O . PHE A 1 99 ? -5.471 7.790 19.720 1.00 93.81 99 PHE A O 1
ATOM 755 N N . SER A 1 100 ? -5.236 8.458 21.851 1.00 92.75 100 SER A N 1
ATOM 756 C CA . SER A 1 100 ? -3.781 8.623 21.744 1.00 92.75 100 SER A CA 1
ATOM 757 C C . SER A 1 100 ? -3.039 7.312 21.493 1.00 92.75 100 SER A C 1
ATOM 759 O O . SER A 1 100 ? -1.934 7.343 20.954 1.00 92.75 100 SER A O 1
ATOM 761 N N . ASP A 1 101 ? -3.643 6.165 21.815 1.00 95.31 101 ASP A N 1
ATOM 762 C CA . ASP A 1 101 ? -3.021 4.853 21.612 1.00 95.31 101 ASP A CA 1
ATOM 763 C C . ASP A 1 101 ? -2.802 4.549 20.126 1.00 95.31 101 ASP A C 1
ATOM 765 O O . ASP A 1 101 ? -1.866 3.833 19.771 1.00 95.31 101 ASP A O 1
ATOM 769 N N . LEU A 1 102 ? -3.588 5.176 19.241 1.00 95.62 102 LEU A N 1
ATOM 770 C CA . LEU A 1 102 ? -3.430 5.048 17.793 1.00 95.62 102 LEU A CA 1
ATOM 771 C C . LEU A 1 102 ? -2.090 5.594 17.276 1.00 95.62 102 LEU A C 1
ATOM 773 O O . LEU A 1 102 ? -1.688 5.248 16.167 1.00 95.62 102 LEU A O 1
ATOM 777 N N . GLN A 1 103 ? -1.383 6.428 18.048 1.00 94.75 103 GLN A N 1
ATOM 778 C CA . GLN A 1 103 ? -0.035 6.885 17.685 1.00 94.75 103 GLN A CA 1
ATOM 779 C C . GLN A 1 103 ? 1.003 5.758 17.723 1.00 94.75 103 GLN A C 1
ATOM 781 O O . GLN A 1 103 ? 2.023 5.859 17.047 1.00 94.75 103 GLN A O 1
ATOM 786 N N . ASN A 1 104 ? 0.732 4.701 18.493 1.00 96.19 104 ASN A N 1
ATOM 787 C CA . ASN A 1 104 ? 1.602 3.536 18.653 1.00 96.19 104 ASN A CA 1
ATOM 788 C C . ASN A 1 104 ? 1.029 2.281 17.970 1.00 96.19 104 ASN A C 1
ATOM 790 O O . ASN A 1 104 ? 1.524 1.181 18.205 1.00 96.19 104 ASN A O 1
ATOM 794 N N . ALA A 1 105 ? -0.036 2.435 17.179 1.00 97.75 105 ALA A N 1
ATOM 795 C CA . ALA A 1 105 ? -0.649 1.349 16.429 1.00 97.75 105 ALA A CA 1
ATOM 796 C C . ALA A 1 105 ? -0.043 1.253 15.026 1.00 97.75 105 ALA A C 1
ATOM 798 O O . ALA A 1 105 ? 0.127 2.265 14.354 1.00 97.75 105 ALA A O 1
ATOM 799 N N . ASP A 1 106 ? 0.179 0.045 14.532 1.00 98.06 106 ASP A N 1
ATOM 800 C CA . ASP A 1 106 ? 0.484 -0.199 13.120 1.00 98.06 106 ASP A CA 1
ATOM 801 C C . ASP A 1 106 ? -0.794 -0.507 12.334 1.00 98.06 106 ASP A C 1
ATOM 803 O O . ASP A 1 106 ? -0.916 -0.159 11.157 1.00 98.06 106 ASP A O 1
ATOM 807 N N . PHE A 1 107 ? -1.783 -1.111 12.999 1.00 98.38 107 PHE A N 1
ATOM 808 C CA . PHE A 1 107 ? -3.039 -1.538 12.397 1.00 98.38 107 PHE A CA 1
ATOM 809 C C . PHE A 1 107 ? -4.239 -0.954 13.144 1.00 98.38 107 PHE A C 1
ATOM 811 O O . PHE A 1 107 ? -4.438 -1.188 14.333 1.00 98.38 107 PHE A O 1
ATOM 818 N N . LEU A 1 108 ? -5.082 -0.226 12.418 1.00 98.06 108 LEU A N 1
ATOM 819 C CA . LEU A 1 108 ? -6.363 0.292 12.893 1.00 98.06 108 LEU A CA 1
ATOM 820 C C . LEU A 1 108 ? -7.466 -0.622 12.375 1.00 98.06 108 LEU A C 1
ATOM 822 O O . LEU A 1 108 ? -7.556 -0.852 11.171 1.00 98.06 108 LEU A O 1
ATOM 826 N N . VAL A 1 109 ? -8.311 -1.127 13.265 1.00 98.06 109 VAL A N 1
ATOM 827 C CA . VAL A 1 109 ? -9.359 -2.097 12.939 1.00 98.06 109 VAL A CA 1
ATOM 828 C C . VAL A 1 109 ? -10.728 -1.508 13.244 1.00 98.06 109 VAL A C 1
ATOM 830 O O . VAL A 1 109 ? -11.022 -1.169 14.387 1.00 98.06 109 VAL A O 1
ATOM 833 N N . TRP A 1 110 ? -11.594 -1.456 12.235 1.00 96.12 110 TRP A N 1
ATOM 834 C CA . TRP A 1 110 ? -12.998 -1.065 12.399 1.00 96.12 110 TRP A CA 1
ATOM 835 C C . TRP A 1 110 ? -13.945 -2.264 12.429 1.00 96.12 110 TRP A C 1
ATOM 837 O O . TRP A 1 110 ? -14.995 -2.207 13.063 1.00 96.12 110 TRP A O 1
ATOM 847 N N . ASN A 1 111 ? -13.557 -3.375 11.795 1.00 95.50 111 ASN A N 1
ATOM 848 C CA . ASN A 1 111 ? -14.334 -4.610 11.785 1.00 95.50 111 ASN A CA 1
ATOM 849 C C . ASN A 1 111 ? -13.505 -5.776 12.343 1.00 95.50 111 ASN A C 1
ATOM 851 O O . ASN A 1 111 ? -12.685 -6.376 11.644 1.00 95.50 111 ASN A O 1
ATOM 855 N N . GLN A 1 112 ? -13.731 -6.113 13.616 1.00 93.12 112 GLN A N 1
ATOM 856 C CA . GLN A 1 112 ? -12.967 -7.162 14.305 1.00 93.12 112 GLN A CA 1
ATOM 857 C C . GLN A 1 112 ? -13.173 -8.549 13.689 1.00 93.12 112 GLN A C 1
ATOM 859 O O . GLN A 1 112 ? -12.237 -9.346 13.620 1.00 93.12 112 GLN A O 1
ATOM 864 N N . SER A 1 113 ? -14.393 -8.840 13.228 1.00 92.19 113 SER A N 1
ATOM 865 C CA . SER A 1 113 ? -14.734 -10.136 12.640 1.00 92.19 113 SER A CA 1
ATOM 866 C C . SER A 1 113 ? -13.946 -10.397 11.354 1.00 92.19 113 SER A C 1
ATOM 868 O O . SER A 1 113 ? -13.480 -11.517 11.148 1.00 92.19 113 SER A O 1
ATOM 870 N N . ALA A 1 114 ? -13.739 -9.368 10.527 1.00 94.50 114 ALA A N 1
ATOM 871 C CA . ALA A 1 114 ? -12.929 -9.458 9.313 1.00 94.50 114 ALA A CA 1
ATOM 872 C C . ALA A 1 114 ? -11.413 -9.406 9.593 1.00 94.50 114 ALA A C 1
ATOM 874 O O . ALA A 1 114 ? -10.628 -10.043 8.885 1.00 94.50 114 ALA A O 1
ATOM 875 N N . ALA A 1 115 ? -10.991 -8.691 10.642 1.00 95.50 115 ALA A N 1
ATOM 876 C CA . ALA A 1 115 ? -9.581 -8.421 10.932 1.00 95.50 115 ALA A CA 1
ATOM 877 C C . ALA A 1 115 ? -8.721 -9.681 11.061 1.00 95.50 115 ALA A C 1
ATOM 879 O O . ALA A 1 115 ? -7.603 -9.703 10.557 1.00 95.50 115 ALA A O 1
ATOM 880 N N . LYS A 1 116 ? -9.240 -10.758 11.665 1.00 94.38 116 LYS A N 1
ATOM 881 C CA . LYS A 1 116 ? -8.481 -12.010 11.826 1.00 94.38 116 LYS A CA 1
ATOM 882 C C . LYS A 1 116 ? -8.045 -12.617 10.489 1.00 94.38 116 LYS A C 1
ATOM 884 O O . LYS A 1 116 ? -6.926 -13.110 10.379 1.00 94.38 116 LYS A O 1
ATOM 889 N N . ALA A 1 117 ? -8.918 -12.573 9.483 1.00 95.00 117 ALA A N 1
ATOM 890 C CA . ALA A 1 117 ? -8.602 -13.067 8.146 1.00 95.00 117 ALA A CA 1
ATOM 891 C C . ALA A 1 117 ? -7.669 -12.106 7.392 1.00 95.00 117 ALA A C 1
ATOM 893 O O . ALA A 1 117 ? -6.758 -12.553 6.707 1.00 95.00 117 ALA A O 1
ATOM 894 N N . ILE A 1 118 ? -7.871 -10.794 7.554 1.00 97.94 118 ILE A N 1
ATOM 895 C CA . ILE A 1 118 ? -7.079 -9.760 6.874 1.00 97.94 118 ILE A CA 1
ATOM 896 C C . ILE A 1 118 ? -5.640 -9.708 7.401 1.00 97.94 118 ILE A C 1
ATOM 898 O O . ILE A 1 118 ? -4.696 -9.639 6.621 1.00 97.94 118 ILE A O 1
ATOM 902 N N . LEU A 1 119 ? -5.463 -9.742 8.721 1.00 97.94 119 LEU A N 1
ATOM 903 C CA . LEU A 1 119 ? -4.172 -9.565 9.387 1.00 97.94 119 LEU A CA 1
ATOM 904 C C . LEU A 1 119 ? -3.402 -10.879 9.563 1.00 97.94 119 LEU A C 1
ATOM 906 O O . LEU A 1 119 ? -2.176 -10.869 9.612 1.00 97.94 119 LEU A O 1
ATOM 910 N N . GLY A 1 120 ? -4.094 -12.018 9.623 1.00 96.00 120 GLY A N 1
ATOM 911 C CA . GLY A 1 120 ? -3.455 -13.289 9.955 1.00 96.00 120 GLY A CA 1
ATOM 912 C C . GLY A 1 120 ? -2.963 -13.332 11.413 1.00 96.00 120 GLY A C 1
ATOM 913 O O . GLY A 1 120 ? -3.366 -12.507 12.226 1.00 96.00 120 GLY A O 1
ATOM 914 N N . PRO A 1 121 ? -2.136 -14.323 11.788 1.00 94.62 121 PRO A N 1
ATOM 915 C CA . PRO A 1 121 ? -1.759 -14.552 13.187 1.00 94.62 121 PRO A CA 1
ATOM 916 C C . PRO A 1 121 ? -0.636 -13.645 13.710 1.00 94.62 121 PRO A C 1
ATOM 918 O O . PRO A 1 121 ? -0.495 -13.514 14.920 1.00 94.62 121 PRO A O 1
ATOM 921 N N . ASN A 1 122 ? 0.186 -13.074 12.827 1.00 95.25 122 ASN A N 1
ATOM 922 C CA . ASN A 1 122 ? 1.346 -12.259 13.194 1.00 95.25 122 ASN A CA 1
ATOM 923 C C . ASN A 1 122 ? 1.521 -11.109 12.186 1.00 95.25 122 ASN A C 1
ATOM 925 O O . ASN A 1 122 ? 2.447 -11.160 11.367 1.00 95.25 122 ASN A O 1
ATOM 929 N N . PRO A 1 123 ? 0.581 -10.144 12.159 1.00 97.44 123 PRO A N 1
ATOM 930 C CA . PRO A 1 123 ? 0.683 -8.994 11.272 1.00 97.44 123 PRO A CA 1
ATOM 931 C C . PRO A 1 123 ? 1.882 -8.130 11.667 1.00 97.44 123 PRO A C 1
ATOM 933 O O . PRO A 1 123 ? 2.168 -8.000 12.849 1.00 97.44 123 PRO A O 1
ATOM 936 N N . HIS A 1 124 ? 2.590 -7.556 10.695 1.00 97.31 124 HIS A N 1
ATOM 937 C CA . HIS A 1 124 ? 3.734 -6.686 10.981 1.00 97.31 124 HIS A CA 1
ATOM 938 C C . HIS A 1 124 ? 4.030 -5.731 9.821 1.00 97.31 124 HIS A C 1
ATOM 940 O O . HIS A 1 124 ? 3.854 -6.096 8.652 1.00 97.31 124 HIS A O 1
ATOM 946 N N . VAL A 1 125 ? 4.538 -4.538 10.136 1.00 98.44 125 VAL A N 1
ATOM 947 C CA . VAL A 1 125 ? 5.036 -3.558 9.160 1.00 98.44 125 VAL A CA 1
ATOM 948 C C . VAL A 1 125 ? 6.553 -3.429 9.300 1.00 98.44 125 VAL A C 1
ATOM 950 O O . VAL A 1 125 ? 7.066 -2.885 10.270 1.00 98.44 125 VAL A O 1
ATOM 953 N N . ASP A 1 126 ? 7.297 -3.930 8.317 1.00 98.00 126 ASP A N 1
ATOM 954 C CA . ASP A 1 126 ? 8.748 -3.760 8.247 1.00 98.00 126 ASP A CA 1
ATOM 955 C C . ASP A 1 126 ? 9.080 -2.535 7.377 1.00 98.00 126 ASP A C 1
ATOM 957 O O . ASP A 1 126 ? 8.818 -2.538 6.174 1.00 98.00 126 ASP A O 1
ATOM 961 N N . PHE A 1 127 ? 9.683 -1.487 7.941 1.00 98.25 127 PHE A N 1
ATOM 962 C CA . PHE A 1 127 ? 10.211 -0.361 7.156 1.00 98.25 127 PHE A CA 1
ATOM 963 C C . PHE A 1 127 ? 11.560 -0.751 6.540 1.00 98.25 127 PHE A C 1
ATOM 965 O O . PHE A 1 127 ? 12.582 -0.764 7.221 1.00 98.25 127 PHE A O 1
ATOM 972 N N . MET A 1 128 ? 11.553 -1.101 5.254 1.00 98.31 128 MET A N 1
ATOM 973 C CA . MET A 1 128 ? 12.663 -1.797 4.597 1.00 98.31 128 MET A CA 1
ATOM 974 C C . MET A 1 128 ? 13.738 -0.848 4.069 1.00 98.31 128 MET A C 1
ATOM 976 O O . MET A 1 128 ? 14.927 -1.099 4.253 1.00 98.31 128 MET A O 1
ATOM 980 N N . PHE A 1 129 ? 13.334 0.235 3.398 1.00 98.56 129 PHE A N 1
ATOM 981 C CA . PHE A 1 129 ? 14.269 1.132 2.717 1.00 98.56 129 PHE A CA 1
ATOM 982 C C . PHE A 1 129 ? 13.863 2.594 2.881 1.00 98.56 129 PHE A C 1
ATOM 984 O O . PHE A 1 129 ? 12.687 2.937 2.754 1.00 98.56 129 PHE A O 1
ATOM 991 N N . SER A 1 130 ? 14.861 3.451 3.100 1.00 98.25 130 SER A N 1
ATOM 992 C CA . SER A 1 130 ? 14.747 4.896 2.896 1.00 98.25 130 SER A CA 1
ATOM 993 C C . SER A 1 130 ? 15.142 5.206 1.455 1.00 98.25 130 SER A C 1
ATOM 995 O O . SER A 1 130 ? 16.202 4.776 0.997 1.00 98.25 130 SER A O 1
ATOM 997 N N . ILE A 1 131 ? 14.273 5.904 0.733 1.00 97.25 131 ILE A N 1
ATOM 998 C CA . ILE A 1 131 ? 14.468 6.279 -0.675 1.00 97.25 131 ILE A CA 1
ATOM 999 C C . ILE A 1 131 ? 14.259 7.786 -0.832 1.00 97.25 131 ILE A C 1
ATOM 1001 O O . ILE A 1 131 ? 13.948 8.473 0.136 1.00 97.25 131 ILE A O 1
ATOM 1005 N N . GLU A 1 132 ? 14.441 8.323 -2.037 1.00 93.12 132 GLU A N 1
ATOM 1006 C CA . GLU A 1 132 ? 14.233 9.754 -2.275 1.00 93.12 132 GLU A CA 1
ATOM 1007 C C . GLU A 1 132 ? 12.818 10.203 -1.867 1.00 93.12 132 GLU A C 1
ATOM 1009 O O . GLU A 1 132 ? 11.830 9.503 -2.111 1.00 93.12 132 GLU A O 1
ATOM 1014 N N . ASP A 1 133 ? 12.696 11.413 -1.322 1.00 90.12 133 ASP A N 1
ATOM 1015 C CA . ASP A 1 133 ? 11.405 12.047 -1.041 1.00 90.12 133 ASP A CA 1
ATOM 1016 C C . ASP A 1 133 ? 10.733 12.595 -2.319 1.00 90.12 133 ASP A C 1
ATOM 1018 O O . ASP A 1 133 ? 10.484 13.787 -2.493 1.00 90.12 133 ASP A O 1
ATOM 1022 N N . CYS A 1 134 ? 10.457 11.699 -3.267 1.00 85.75 134 CYS A N 1
ATOM 1023 C CA . CYS A 1 134 ? 9.708 11.974 -4.490 1.00 85.75 134 CYS A CA 1
ATOM 1024 C C . CYS A 1 134 ? 8.716 10.839 -4.788 1.00 85.75 134 CYS A C 1
ATOM 1026 O O . CYS A 1 134 ? 8.669 9.834 -4.077 1.00 85.75 134 CYS A O 1
ATOM 1028 N N . SER A 1 135 ? 7.866 11.006 -5.803 1.00 88.94 135 SER A N 1
ATOM 1029 C CA . SER A 1 135 ? 6.867 9.986 -6.134 1.00 88.94 135 SER A CA 1
ATOM 1030 C C . SER A 1 135 ? 7.521 8.726 -6.699 1.00 88.94 135 SER A C 1
ATOM 1032 O O . SER A 1 135 ? 8.288 8.794 -7.662 1.00 88.94 135 SER A O 1
ATOM 1034 N N . HIS A 1 136 ? 7.145 7.582 -6.130 1.00 95.06 136 HIS A N 1
ATOM 1035 C CA . HIS A 1 136 ? 7.531 6.263 -6.608 1.00 95.06 136 HIS A CA 1
ATOM 1036 C C . HIS A 1 136 ? 6.295 5.465 -7.000 1.00 95.06 136 HIS A C 1
ATOM 1038 O O . HIS A 1 136 ? 5.329 5.397 -6.243 1.00 95.06 136 HIS A O 1
ATOM 1044 N N . GLU A 1 137 ? 6.324 4.891 -8.194 1.00 93.62 137 GLU A N 1
ATOM 1045 C CA . GLU A 1 137 ? 5.134 4.423 -8.899 1.00 93.62 137 GLU A CA 1
ATOM 1046 C C . GLU A 1 137 ? 5.367 3.093 -9.609 1.00 93.62 137 GLU A C 1
ATOM 1048 O O . GLU A 1 137 ? 6.466 2.540 -9.594 1.00 93.62 137 GLU A O 1
ATOM 1053 N N . ALA A 1 138 ? 4.314 2.574 -10.242 1.00 93.19 138 ALA A N 1
ATOM 1054 C CA . ALA A 1 138 ? 4.376 1.368 -11.062 1.00 93.19 138 ALA A CA 1
ATOM 1055 C C . ALA A 1 138 ? 4.986 0.125 -10.367 1.00 93.19 138 ALA A C 1
ATOM 1057 O O . ALA A 1 138 ? 5.727 -0.614 -11.023 1.00 93.19 138 ALA A O 1
ATOM 1058 N N . PRO A 1 139 ? 4.704 -0.152 -9.074 1.00 97.44 139 PRO A N 1
ATOM 1059 C CA . PRO A 1 139 ? 5.263 -1.318 -8.425 1.00 97.44 139 PRO A CA 1
ATOM 1060 C C . PRO A 1 139 ? 4.679 -2.605 -9.012 1.00 97.44 139 PRO A C 1
ATOM 1062 O O . PRO A 1 139 ? 3.467 -2.727 -9.223 1.00 97.44 139 PRO A O 1
ATOM 1065 N N . VAL A 1 140 ? 5.543 -3.579 -9.280 1.00 94.81 140 VAL A N 1
ATOM 1066 C CA . VAL A 1 140 ? 5.185 -4.817 -9.976 1.00 94.81 140 VAL A CA 1
ATOM 1067 C C . VAL A 1 140 ? 6.133 -5.947 -9.609 1.00 94.81 140 VAL A C 1
ATOM 1069 O O . VAL A 1 140 ? 7.350 -5.847 -9.753 1.00 94.81 140 VAL A O 1
ATOM 1072 N N . TYR A 1 141 ? 5.562 -7.047 -9.132 1.00 96.81 141 TYR A N 1
ATOM 1073 C CA . TYR A 1 141 ? 6.331 -8.232 -8.792 1.00 96.81 141 TYR A CA 1
ATOM 1074 C C . TYR A 1 141 ? 6.494 -9.155 -10.004 1.00 96.81 141 TYR A C 1
ATOM 1076 O O . TYR A 1 141 ? 5.520 -9.494 -10.684 1.00 96.81 141 TYR A O 1
ATOM 1084 N N . VAL A 1 142 ? 7.733 -9.577 -10.242 1.00 93.81 142 VAL A N 1
ATOM 1085 C CA . VAL A 1 142 ? 8.161 -10.476 -11.313 1.00 93.81 142 VAL A CA 1
ATOM 1086 C C . VAL A 1 142 ? 8.525 -11.830 -10.685 1.00 93.81 142 VAL A C 1
ATOM 1088 O O . VAL A 1 142 ? 9.621 -11.990 -10.149 1.00 93.81 142 VAL A O 1
ATOM 1091 N N . PRO A 1 143 ? 7.628 -12.835 -10.729 1.00 91.12 143 PRO A N 1
ATOM 1092 C CA . PRO A 1 143 ? 7.837 -14.115 -10.049 1.00 91.12 143 PRO A CA 1
ATOM 1093 C C . PRO A 1 143 ? 9.001 -14.932 -10.610 1.00 91.12 143 PRO A C 1
ATOM 1095 O O . PRO A 1 143 ? 9.596 -15.712 -9.880 1.00 91.12 143 PRO A O 1
ATOM 1098 N N . THR A 1 144 ? 9.332 -14.772 -11.893 1.00 89.12 144 THR A N 1
ATOM 1099 C CA . THR A 1 144 ? 10.388 -15.561 -12.547 1.00 89.12 144 THR A CA 1
ATOM 1100 C C . THR A 1 144 ? 11.786 -15.213 -12.053 1.00 89.12 144 THR A C 1
ATOM 1102 O O . THR A 1 144 ? 12.663 -16.068 -12.087 1.00 89.12 144 THR A O 1
ATOM 1105 N N . THR A 1 145 ? 12.000 -13.973 -11.609 1.00 91.12 145 THR A N 1
ATOM 1106 C CA . THR A 1 145 ? 13.265 -13.525 -11.007 1.00 91.12 145 THR A CA 1
ATOM 1107 C C . THR A 1 145 ? 13.147 -13.304 -9.502 1.00 91.12 145 THR A C 1
ATOM 1109 O O . THR A 1 145 ? 14.160 -13.094 -8.843 1.00 91.12 145 THR A O 1
ATOM 1112 N N . ASN A 1 146 ? 11.932 -13.400 -8.952 1.00 95.44 146 ASN A N 1
ATOM 1113 C CA . ASN A 1 146 ? 11.612 -13.084 -7.564 1.00 95.44 146 ASN A CA 1
ATOM 1114 C C . ASN A 1 146 ? 12.045 -11.654 -7.186 1.00 95.44 146 ASN A C 1
ATOM 1116 O O . ASN A 1 146 ? 12.730 -11.409 -6.195 1.00 95.44 146 ASN A O 1
ATOM 1120 N N . GLU A 1 147 ? 11.641 -10.696 -8.019 1.00 95.50 147 GLU A N 1
ATOM 1121 C CA . GLU A 1 147 ? 12.024 -9.288 -7.901 1.00 95.50 147 GLU A CA 1
ATOM 1122 C C . GLU A 1 147 ? 10.799 -8.380 -7.962 1.00 95.50 147 GLU A C 1
ATOM 1124 O O . GLU A 1 147 ? 9.855 -8.630 -8.713 1.00 95.50 147 GLU A O 1
ATOM 1129 N N . LEU A 1 148 ? 10.814 -7.302 -7.183 1.00 97.69 148 LEU A N 1
ATOM 1130 C CA . LEU A 1 148 ? 9.784 -6.268 -7.188 1.00 97.69 148 LEU A CA 1
ATOM 1131 C C . LEU A 1 148 ? 10.350 -4.988 -7.804 1.00 97.69 148 LEU A C 1
ATOM 1133 O O . LEU A 1 148 ? 11.211 -4.341 -7.218 1.00 97.69 148 LEU A O 1
ATOM 1137 N N . TYR A 1 149 ? 9.844 -4.615 -8.973 1.00 96.56 149 TYR A N 1
ATOM 1138 C CA . TYR A 1 149 ? 10.244 -3.407 -9.692 1.00 96.56 149 TYR A CA 1
ATOM 1139 C C . TYR A 1 149 ? 9.337 -2.241 -9.320 1.00 96.56 149 TYR A C 1
ATOM 1141 O O . TYR A 1 149 ? 8.154 -2.460 -9.077 1.00 96.56 149 TYR A O 1
ATOM 1149 N N . PHE A 1 150 ? 9.861 -1.018 -9.337 1.00 97.25 150 PHE A N 1
ATOM 1150 C CA . PHE A 1 150 ? 9.101 0.231 -9.256 1.00 97.25 150 PHE A CA 1
ATOM 1151 C C . PHE A 1 150 ? 9.905 1.397 -9.850 1.00 97.25 150 PHE A C 1
ATOM 1153 O O . PHE A 1 150 ? 11.121 1.317 -10.031 1.00 97.25 150 PHE A O 1
ATOM 1160 N N . SER A 1 151 ? 9.223 2.490 -10.181 1.00 91.69 151 SER A N 1
ATOM 1161 C CA . SER A 1 151 ? 9.818 3.656 -10.835 1.00 91.69 151 SER A CA 1
ATOM 1162 C C . SER A 1 151 ? 9.990 4.817 -9.873 1.00 91.69 151 SER A C 1
ATOM 1164 O O . SER A 1 151 ? 9.121 5.057 -9.039 1.00 91.69 151 SER A O 1
ATOM 1166 N N . ARG A 1 152 ? 11.065 5.588 -10.044 1.00 89.44 152 ARG A N 1
ATOM 1167 C CA . ARG A 1 152 ? 11.241 6.908 -9.428 1.00 89.44 152 ARG A CA 1
ATOM 1168 C C . ARG A 1 152 ? 10.845 7.976 -10.439 1.00 89.44 152 ARG A C 1
ATOM 1170 O O . ARG A 1 152 ? 11.459 8.089 -11.500 1.00 89.44 152 ARG A O 1
ATOM 1177 N N . LEU A 1 153 ? 9.839 8.785 -10.116 1.00 85.00 153 LEU A N 1
ATOM 1178 C CA . LEU A 1 153 ? 9.372 9.854 -10.998 1.00 85.00 153 LEU A CA 1
ATOM 1179 C C . LEU A 1 153 ? 10.214 11.116 -10.818 1.00 85.00 153 LEU A C 1
ATOM 1181 O O . LEU A 1 153 ? 9.801 12.083 -10.180 1.00 85.00 153 LEU A O 1
ATOM 1185 N N . GLN A 1 154 ? 11.406 11.097 -11.406 1.00 80.56 154 GLN A N 1
ATOM 1186 C CA . GLN A 1 154 ? 12.341 12.212 -11.367 1.00 80.56 154 GLN A CA 1
ATOM 1187 C C . GLN A 1 154 ? 12.953 12.489 -12.738 1.00 80.56 154 GLN A C 1
ATOM 1189 O O . GLN A 1 154 ? 13.296 11.577 -13.490 1.00 80.56 154 GLN A O 1
ATOM 1194 N N . GLN A 1 155 ? 13.151 13.775 -13.038 1.00 75.81 155 GLN A N 1
ATOM 1195 C CA . GLN A 1 155 ? 13.826 14.205 -14.256 1.00 75.81 155 GLN A CA 1
ATOM 1196 C C . GLN A 1 155 ? 15.223 13.585 -14.371 1.00 75.81 155 GLN A C 1
ATOM 1198 O O . GLN A 1 155 ? 16.041 13.686 -13.460 1.00 75.81 155 GLN A O 1
ATOM 1203 N N . GLY A 1 156 ? 15.494 12.959 -15.519 1.00 74.88 156 GLY A N 1
ATOM 1204 C CA . GLY A 1 156 ? 16.792 12.349 -15.817 1.00 74.88 156 GLY A CA 1
ATOM 1205 C C . GLY A 1 156 ? 17.054 11.006 -15.129 1.00 74.88 156 GLY A C 1
ATOM 1206 O O . GLY A 1 156 ? 18.108 10.422 -15.367 1.00 74.88 156 GLY A O 1
ATOM 1207 N N . PHE A 1 157 ? 16.115 10.483 -14.334 1.00 82.00 157 PHE A N 1
ATOM 1208 C CA . PHE A 1 157 ? 16.236 9.156 -13.733 1.00 82.00 157 PHE A CA 1
ATOM 1209 C C . PHE A 1 157 ? 15.630 8.094 -14.664 1.00 82.00 157 PHE A C 1
ATOM 1211 O O . PHE A 1 157 ? 14.425 8.074 -14.910 1.00 82.00 157 PHE A O 1
ATOM 1218 N N . LEU A 1 158 ? 16.488 7.249 -15.235 1.00 80.19 158 LEU A N 1
ATOM 1219 C CA . LEU A 1 158 ? 16.126 6.188 -16.185 1.00 80.19 158 LEU A CA 1
ATOM 1220 C C . LEU A 1 158 ? 16.058 4.774 -15.587 1.00 80.19 158 LEU A C 1
ATOM 1222 O O . LEU A 1 158 ? 15.248 3.979 -16.075 1.00 80.19 158 LEU A O 1
ATOM 1226 N N . PRO A 1 159 ? 16.895 4.404 -14.598 1.00 89.06 159 PRO A N 1
ATOM 1227 C CA . PRO A 1 159 ? 16.793 3.085 -13.992 1.00 89.06 159 PRO A CA 1
ATOM 1228 C C . PRO A 1 159 ? 15.422 2.855 -13.351 1.00 89.06 159 PRO A C 1
ATOM 1230 O O . PRO A 1 159 ? 14.766 3.784 -12.883 1.00 89.06 159 PRO A O 1
ATOM 1233 N N . GLN A 1 160 ? 14.987 1.600 -13.324 1.00 89.19 160 GLN A N 1
ATOM 1234 C CA . GLN A 1 160 ? 13.946 1.164 -12.402 1.00 89.19 160 GLN A CA 1
ATOM 1235 C C . GLN A 1 160 ? 14.612 0.715 -11.108 1.00 89.19 160 GLN A C 1
ATOM 1237 O O . GLN A 1 160 ? 15.697 0.130 -11.132 1.00 89.19 160 GLN A O 1
ATOM 1242 N N . LEU A 1 161 ? 13.956 0.988 -9.990 1.00 97.19 161 LEU A N 1
ATOM 1243 C CA . LEU A 1 161 ? 14.354 0.470 -8.694 1.00 97.19 161 LEU A CA 1
ATOM 1244 C C . LEU A 1 161 ? 13.812 -0.950 -8.553 1.00 97.19 161 LEU A C 1
ATOM 1246 O O . LEU A 1 161 ? 12.679 -1.234 -8.947 1.00 97.19 161 LEU A O 1
ATOM 1250 N N . VAL A 1 162 ? 14.635 -1.848 -8.028 1.00 97.81 162 VAL A N 1
ATOM 1251 C CA . VAL A 1 162 ? 14.334 -3.274 -7.945 1.00 97.81 162 VAL A CA 1
ATOM 1252 C C . VAL A 1 162 ? 14.673 -3.771 -6.557 1.00 97.81 162 VAL A C 1
ATOM 1254 O O . VAL A 1 162 ? 15.811 -3.670 -6.112 1.00 97.81 162 VAL A O 1
ATOM 1257 N N . ILE A 1 163 ? 13.681 -4.318 -5.868 1.00 98.56 163 ILE A N 1
ATOM 1258 C CA . ILE A 1 163 ? 13.905 -5.067 -4.639 1.00 98.56 163 ILE A CA 1
ATOM 1259 C C . ILE A 1 163 ? 14.092 -6.527 -5.022 1.00 98.56 163 ILE A C 1
ATOM 1261 O O . ILE A 1 163 ? 13.177 -7.169 -5.542 1.00 98.56 163 ILE A O 1
ATOM 1265 N N . ASN A 1 164 ? 15.281 -7.045 -4.753 1.00 97.62 164 ASN A N 1
ATOM 1266 C CA . ASN A 1 164 ? 15.609 -8.444 -4.938 1.00 97.62 164 ASN A CA 1
ATOM 1267 C C . ASN A 1 164 ? 15.192 -9.234 -3.692 1.00 97.62 164 ASN A C 1
ATOM 1269 O O . ASN A 1 164 ? 15.768 -9.059 -2.615 1.00 97.62 164 ASN A O 1
ATOM 1273 N N . LEU A 1 165 ? 14.183 -10.096 -3.849 1.00 97.12 165 LEU A N 1
ATOM 1274 C CA . LEU A 1 165 ? 13.616 -10.910 -2.769 1.00 97.12 165 LEU A CA 1
ATOM 1275 C C . LEU A 1 165 ? 14.299 -12.279 -2.636 1.00 97.12 165 LEU A C 1
ATOM 1277 O O . LEU A 1 165 ? 13.823 -13.127 -1.886 1.00 97.12 165 LEU A O 1
ATOM 1281 N N . ASN A 1 166 ? 15.391 -12.527 -3.367 1.00 96.31 166 ASN A N 1
ATOM 1282 C CA . ASN A 1 166 ? 16.209 -13.731 -3.186 1.00 96.31 166 ASN A CA 1
ATOM 1283 C C . ASN A 1 166 ? 17.210 -13.595 -2.028 1.00 96.31 166 ASN A C 1
ATOM 1285 O O . ASN A 1 166 ? 17.778 -14.595 -1.597 1.00 96.31 166 ASN A O 1
ATOM 1289 N N . ASN A 1 167 ? 17.429 -12.372 -1.541 1.00 95.56 167 ASN A N 1
ATOM 1290 C CA . ASN A 1 167 ? 18.297 -12.082 -0.406 1.00 95.56 167 ASN A CA 1
ATOM 1291 C C . ASN A 1 167 ? 17.471 -11.960 0.881 1.00 95.56 167 ASN A C 1
ATOM 1293 O O . ASN A 1 167 ? 16.338 -11.478 0.849 1.00 95.56 167 ASN A O 1
ATOM 1297 N N . ASP A 1 168 ? 18.064 -12.346 2.012 1.00 94.50 168 ASP A N 1
ATOM 1298 C CA . ASP A 1 168 ? 17.518 -12.098 3.348 1.00 94.50 168 ASP A CA 1
ATOM 1299 C C . ASP A 1 168 ? 18.580 -11.389 4.218 1.00 94.50 168 ASP A C 1
ATOM 1301 O O . ASP A 1 168 ? 19.599 -12.005 4.551 1.00 94.50 168 ASP A O 1
ATOM 1305 N N . PRO A 1 169 ? 18.407 -10.091 4.543 1.00 96.00 169 PRO A N 1
ATOM 1306 C CA . PRO A 1 169 ? 17.280 -9.239 4.151 1.00 96.00 169 PRO A CA 1
ATOM 1307 C C . PRO A 1 169 ? 17.265 -8.916 2.638 1.00 96.00 169 PRO A C 1
ATOM 1309 O O . PRO A 1 169 ? 18.324 -8.922 2.000 1.00 96.00 169 PRO A O 1
ATOM 1312 N N . PRO A 1 170 ? 16.091 -8.585 2.057 1.00 98.12 170 PRO A N 1
ATOM 1313 C CA . PRO A 1 170 ? 15.990 -8.106 0.681 1.00 98.12 170 PRO A CA 1
ATOM 1314 C C . PRO A 1 170 ? 16.902 -6.911 0.399 1.00 98.12 170 PRO A C 1
ATOM 1316 O O . PRO A 1 170 ? 17.138 -6.073 1.270 1.00 98.12 170 PRO A O 1
ATOM 1319 N N . THR A 1 171 ? 17.366 -6.789 -0.843 1.00 98.50 171 THR A N 1
ATOM 1320 C CA . THR A 1 171 ? 18.261 -5.700 -1.268 1.00 98.50 171 THR A CA 1
ATOM 1321 C C . THR A 1 171 ? 17.602 -4.818 -2.316 1.00 98.50 171 THR A C 1
ATOM 1323 O O . THR A 1 171 ? 16.888 -5.323 -3.179 1.00 98.50 171 THR A O 1
ATOM 1326 N N . LEU A 1 172 ? 17.881 -3.516 -2.278 1.00 98.50 172 LEU A N 1
ATOM 1327 C CA . LEU A 1 172 ? 17.432 -2.546 -3.275 1.00 98.50 172 LEU A CA 1
ATOM 1328 C C . LEU A 1 172 ? 18.560 -2.248 -4.272 1.00 98.50 172 LEU A C 1
ATOM 1330 O O . LEU A 1 172 ? 19.665 -1.893 -3.866 1.00 98.50 172 LEU A O 1
ATOM 1334 N N . GLU A 1 173 ? 18.273 -2.365 -5.564 1.00 96.25 173 GLU A N 1
ATOM 1335 C CA . GLU A 1 173 ? 19.211 -2.106 -6.658 1.00 96.25 173 GLU A CA 1
ATOM 1336 C C . GLU A 1 173 ? 18.557 -1.316 -7.801 1.00 96.25 173 GLU A C 1
ATOM 1338 O O . GLU A 1 173 ? 17.337 -1.162 -7.867 1.00 96.25 173 GLU A O 1
ATOM 1343 N N . GLU A 1 174 ? 19.376 -0.809 -8.719 1.00 95.00 174 GLU A N 1
ATOM 1344 C CA . GLU A 1 174 ? 18.928 -0.112 -9.924 1.00 95.00 174 GLU A CA 1
ATOM 1345 C C . GLU A 1 174 ? 19.136 -0.996 -11.157 1.00 95.00 174 GLU A C 1
ATOM 1347 O O . GLU A 1 174 ? 20.233 -1.504 -11.394 1.00 95.00 174 GLU A O 1
ATOM 1352 N N . LYS A 1 175 ? 18.097 -1.145 -11.988 1.00 89.75 175 LYS A N 1
ATOM 1353 C CA . LYS A 1 175 ? 18.183 -1.839 -13.280 1.00 89.75 175 LYS A CA 1
ATOM 1354 C C . LYS A 1 175 ? 17.736 -0.936 -14.416 1.00 89.75 175 LYS A C 1
ATOM 1356 O O . LYS A 1 175 ? 16.607 -0.447 -14.443 1.00 89.75 175 LYS A O 1
ATOM 1361 N N . LEU A 1 176 ? 18.611 -0.750 -15.399 1.00 81.88 176 LEU A N 1
ATOM 1362 C CA . LEU A 1 176 ? 18.292 -0.011 -16.616 1.00 81.88 176 LEU A CA 1
ATOM 1363 C C . LEU A 1 176 ? 17.662 -0.948 -17.653 1.00 81.88 176 LEU A C 1
ATOM 1365 O O . LEU A 1 176 ? 18.293 -1.905 -18.102 1.00 81.88 176 LEU A O 1
ATOM 1369 N N . ALA A 1 177 ? 16.422 -0.656 -18.044 1.00 73.94 177 ALA A N 1
ATOM 1370 C CA . ALA A 1 177 ? 15.756 -1.364 -19.131 1.00 73.94 177 ALA A CA 1
ATOM 1371 C C . ALA A 1 177 ? 16.458 -1.111 -20.478 1.00 73.94 177 ALA A C 1
ATOM 1373 O O . ALA A 1 177 ? 17.064 -0.059 -20.692 1.00 73.94 177 ALA A O 1
ATOM 1374 N N . GLN A 1 178 ? 16.349 -2.070 -21.398 1.00 64.38 178 GLN A N 1
ATOM 1375 C CA . GLN A 1 178 ? 16.824 -1.935 -22.774 1.00 64.38 178 GLN A CA 1
ATOM 1376 C C . GLN A 1 178 ? 15.655 -2.180 -23.744 1.00 64.38 178 GLN A C 1
ATOM 1378 O O . GLN A 1 178 ? 15.185 -3.315 -23.834 1.00 64.38 178 GLN A O 1
ATOM 1383 N N . PRO A 1 179 ? 15.169 -1.148 -24.463 1.00 71.00 179 PRO A N 1
ATOM 1384 C CA . PRO A 1 179 ? 15.585 0.258 -24.373 1.00 71.00 179 PRO A CA 1
ATOM 1385 C C . PRO A 1 179 ? 15.210 0.899 -23.017 1.00 71.00 179 PRO A C 1
ATOM 1387 O O . PRO A 1 179 ? 14.335 0.376 -22.323 1.00 71.00 179 PRO A O 1
ATOM 1390 N N . PRO A 1 180 ? 15.841 2.025 -22.629 1.00 73.00 180 PRO A N 1
ATOM 1391 C CA . PRO A 1 180 ? 15.496 2.732 -21.397 1.00 73.00 180 PRO A CA 1
ATOM 1392 C C . PRO A 1 180 ? 14.016 3.121 -21.337 1.00 73.00 180 PRO A C 1
ATOM 1394 O O . PRO A 1 180 ? 13.456 3.608 -22.320 1.00 73.00 180 PRO A O 1
ATOM 1397 N N . ILE A 1 181 ? 13.401 2.951 -20.165 1.00 74.81 181 ILE A N 1
ATOM 1398 C CA . ILE A 1 181 ? 12.017 3.350 -19.897 1.00 74.81 181 ILE A CA 1
ATOM 1399 C C . ILE A 1 181 ? 12.038 4.494 -18.894 1.00 74.81 181 ILE A C 1
ATOM 1401 O O . ILE A 1 181 ? 12.545 4.351 -17.787 1.00 74.81 181 ILE A O 1
ATOM 1405 N N . TYR A 1 182 ? 11.479 5.631 -19.288 1.00 75.81 182 TYR A N 1
ATOM 1406 C CA . TYR A 1 182 ? 11.422 6.821 -18.450 1.00 75.81 182 TYR A CA 1
ATOM 1407 C C . TYR A 1 182 ? 10.049 6.951 -17.785 1.00 75.81 182 TYR A C 1
ATOM 1409 O O . TYR A 1 182 ? 9.030 6.706 -18.431 1.00 75.81 182 TYR A O 1
ATOM 1417 N N . ALA A 1 183 ? 10.028 7.353 -16.512 1.00 78.06 183 ALA A N 1
ATOM 1418 C CA . ALA A 1 183 ? 8.827 7.732 -15.763 1.00 78.06 183 ALA A CA 1
ATOM 1419 C C . ALA A 1 183 ? 7.647 6.745 -15.906 1.00 78.06 183 ALA A C 1
ATOM 1421 O O . ALA A 1 183 ? 6.553 7.115 -16.346 1.00 78.06 183 ALA A O 1
ATOM 1422 N N . ALA A 1 184 ? 7.874 5.471 -15.572 1.00 85.31 184 ALA A N 1
ATOM 1423 C CA . ALA A 1 184 ? 6.804 4.480 -15.557 1.00 85.31 184 ALA A CA 1
ATOM 1424 C C . ALA A 1 184 ? 5.849 4.760 -14.387 1.00 85.31 184 ALA A C 1
ATOM 1426 O O . ALA A 1 184 ? 6.277 4.884 -13.244 1.00 85.31 184 ALA A O 1
ATOM 1427 N N . THR A 1 185 ? 4.552 4.857 -14.668 1.00 86.75 185 THR A N 1
ATOM 1428 C CA . THR A 1 185 ? 3.505 5.124 -13.668 1.00 86.75 185 THR A CA 1
ATOM 1429 C C . THR A 1 185 ? 2.531 3.970 -13.483 1.00 86.75 185 THR A C 1
ATOM 1431 O O . THR A 1 185 ? 1.892 3.851 -12.446 1.00 86.75 185 THR A O 1
ATOM 1434 N N . GLY A 1 186 ? 2.458 3.061 -14.453 1.00 88.44 186 GLY A N 1
ATOM 1435 C CA . GLY A 1 186 ? 1.720 1.811 -14.326 1.00 88.44 186 GLY A CA 1
ATOM 1436 C C . GLY A 1 186 ? 2.569 0.638 -14.778 1.00 88.44 186 GLY A C 1
ATOM 1437 O O . GLY A 1 186 ? 3.374 0.769 -15.698 1.00 88.44 186 GLY A O 1
ATOM 1438 N N . ALA A 1 187 ? 2.370 -0.518 -14.155 1.00 89.19 187 ALA A N 1
ATOM 1439 C CA . ALA A 1 187 ? 3.070 -1.729 -14.534 1.00 89.19 187 ALA A CA 1
ATOM 1440 C C . ALA A 1 187 ? 2.205 -2.977 -14.384 1.00 89.19 187 ALA A C 1
ATOM 1442 O O . ALA A 1 187 ? 1.342 -3.064 -13.509 1.00 89.19 187 ALA A O 1
ATOM 1443 N N . ARG A 1 188 ? 2.469 -3.967 -15.237 1.00 86.50 188 ARG A N 1
ATOM 1444 C CA . ARG A 1 188 ? 1.914 -5.313 -15.130 1.00 86.50 188 ARG A CA 1
ATOM 1445 C C . ARG A 1 188 ? 2.915 -6.333 -15.646 1.00 86.50 188 ARG A C 1
ATOM 1447 O O . ARG A 1 188 ? 3.419 -6.196 -16.754 1.00 86.50 188 ARG A O 1
ATOM 1454 N N . PHE A 1 189 ? 3.128 -7.396 -14.884 1.00 85.19 189 PHE A N 1
ATOM 1455 C CA . PHE A 1 189 ? 3.814 -8.585 -15.370 1.00 85.19 189 PHE A CA 1
ATOM 1456 C C . PHE A 1 189 ? 2.800 -9.579 -15.939 1.00 85.19 189 PHE A C 1
ATOM 1458 O O . PHE A 1 189 ? 1.744 -9.795 -15.338 1.00 85.19 189 PHE A O 1
ATOM 1465 N N . ARG A 1 190 ? 3.104 -10.164 -17.099 1.00 80.06 190 ARG A N 1
ATOM 1466 C CA . ARG A 1 190 ? 2.319 -11.246 -17.701 1.00 80.06 190 ARG A CA 1
ATOM 1467 C C . ARG A 1 190 ? 3.158 -12.005 -18.729 1.00 80.06 190 ARG A C 1
ATOM 1469 O O . ARG A 1 190 ? 3.796 -11.380 -19.569 1.00 80.06 190 ARG A O 1
ATOM 1476 N N . ASP A 1 191 ? 3.105 -13.335 -18.693 1.00 80.69 191 ASP A N 1
ATOM 1477 C CA . ASP A 1 191 ? 3.717 -14.220 -19.698 1.00 80.69 191 ASP A CA 1
ATOM 1478 C C . ASP A 1 191 ? 5.221 -13.945 -19.926 1.00 80.69 191 ASP A C 1
ATOM 1480 O O . ASP A 1 191 ? 5.703 -13.903 -21.055 1.00 80.69 191 ASP A O 1
ATOM 1484 N N . GLY A 1 192 ? 5.970 -13.704 -18.840 1.00 76.12 192 GLY A N 1
ATOM 1485 C CA . GLY A 1 192 ? 7.411 -13.408 -18.895 1.00 76.12 192 GLY A CA 1
ATOM 1486 C C . GLY A 1 192 ? 7.754 -11.973 -19.305 1.00 76.12 192 GLY A C 1
ATOM 1487 O O . GLY A 1 192 ? 8.927 -11.612 -19.330 1.00 76.12 192 GLY A O 1
ATOM 1488 N N . LEU A 1 193 ? 6.749 -11.144 -19.597 1.00 77.25 193 LEU A N 1
ATOM 1489 C CA . LEU A 1 193 ? 6.923 -9.769 -20.047 1.00 77.25 193 LEU A CA 1
ATOM 1490 C C . LEU A 1 193 ? 6.467 -8.773 -18.984 1.00 77.25 193 LEU A C 1
ATOM 1492 O O . LEU A 1 193 ? 5.423 -8.935 -18.345 1.00 77.25 193 LEU A O 1
ATOM 1496 N N . LEU A 1 194 ? 7.247 -7.704 -18.843 1.00 79.50 194 LEU A N 1
ATOM 1497 C CA . LEU A 1 194 ? 6.892 -6.544 -18.043 1.00 79.50 194 LEU A CA 1
ATOM 1498 C C . LEU A 1 194 ? 6.321 -5.446 -18.950 1.00 79.50 194 LEU A C 1
ATOM 1500 O O . LEU A 1 194 ? 7.028 -4.872 -19.774 1.00 79.50 194 LEU A O 1
ATOM 1504 N N . TYR A 1 195 ? 5.036 -5.148 -18.782 1.00 83.06 195 TYR A N 1
ATOM 1505 C CA . TYR A 1 195 ? 4.327 -4.083 -19.484 1.00 83.06 195 TYR A CA 1
ATOM 1506 C C . TYR A 1 195 ? 4.321 -2.828 -18.622 1.00 83.06 195 TYR A C 1
ATOM 1508 O O . TYR A 1 195 ? 3.870 -2.879 -17.478 1.00 83.06 195 TYR A O 1
ATOM 1516 N N . LEU A 1 196 ? 4.779 -1.706 -19.176 1.00 83.12 196 LEU A N 1
ATOM 1517 C CA . LEU A 1 196 ? 4.879 -0.429 -18.473 1.00 83.12 196 LEU A CA 1
ATOM 1518 C C . LEU A 1 196 ? 4.057 0.645 -19.192 1.00 83.12 196 LEU A C 1
ATOM 1520 O O . LEU A 1 196 ? 4.138 0.794 -20.411 1.00 83.12 196 LEU A O 1
ATOM 1524 N N . ALA A 1 197 ? 3.282 1.406 -18.426 1.00 85.69 197 ALA A N 1
ATOM 1525 C CA . ALA A 1 197 ? 2.691 2.667 -18.848 1.00 85.69 197 ALA A CA 1
ATOM 1526 C C . ALA A 1 197 ? 3.596 3.802 -18.357 1.00 85.69 197 ALA A C 1
ATOM 1528 O O . ALA A 1 197 ? 3.948 3.839 -17.181 1.00 85.69 197 ALA A O 1
ATOM 1529 N N . THR A 1 198 ? 3.982 4.711 -19.248 1.00 78.12 198 THR A N 1
ATOM 1530 C CA . THR A 1 198 ? 4.921 5.812 -18.973 1.00 78.12 198 THR A CA 1
ATOM 1531 C C . THR A 1 198 ? 4.257 7.144 -19.252 1.00 78.12 198 THR A C 1
ATOM 1533 O O . THR A 1 198 ? 3.646 7.265 -20.303 1.00 78.12 198 THR A O 1
ATOM 1536 N N . ILE A 1 199 ? 4.423 8.153 -18.389 1.00 71.12 199 ILE A N 1
ATOM 1537 C CA . ILE A 1 199 ? 3.872 9.514 -18.591 1.00 71.12 199 ILE A CA 1
ATOM 1538 C C . ILE A 1 199 ? 4.540 10.325 -19.716 1.00 71.12 199 ILE A C 1
ATOM 1540 O O . ILE A 1 199 ? 4.158 11.471 -19.948 1.00 71.12 199 ILE A O 1
ATOM 1544 N N . GLY A 1 200 ? 5.463 9.726 -20.470 1.00 61.06 200 GLY A N 1
ATOM 1545 C CA . GLY A 1 200 ? 6.066 10.320 -21.664 1.00 61.06 200 GLY A CA 1
ATOM 1546 C C . GLY A 1 200 ? 7.536 10.688 -21.496 1.00 61.06 200 GLY A C 1
ATOM 1547 O O . GLY A 1 200 ? 8.044 10.698 -20.384 1.00 61.06 200 GLY A O 1
ATOM 1548 N N . GLY A 1 201 ? 8.226 10.949 -22.612 1.00 53.88 201 GLY A N 1
ATOM 1549 C CA . GLY A 1 201 ? 9.681 11.161 -22.685 1.00 53.88 201 GLY A CA 1
ATOM 1550 C C . GLY A 1 201 ? 10.157 12.604 -22.447 1.00 53.88 201 GLY A C 1
ATOM 1551 O O . GLY A 1 201 ? 9.370 13.546 -22.449 1.00 53.88 201 GLY A O 1
ATOM 1552 N N . ASN A 1 202 ? 11.472 12.772 -22.274 1.00 52.06 202 ASN A N 1
ATOM 1553 C CA . ASN A 1 202 ? 12.174 14.063 -22.288 1.00 52.06 202 ASN A CA 1
ATOM 1554 C C . ASN A 1 202 ? 12.778 14.294 -23.688 1.00 52.06 202 ASN A C 1
ATOM 1556 O O . ASN A 1 202 ? 13.386 13.375 -24.235 1.00 52.06 202 ASN A O 1
ATOM 1560 N N . GLU A 1 203 ? 12.658 15.502 -24.249 1.00 49.28 203 GLU A N 1
ATOM 1561 C CA . GLU A 1 203 ? 13.180 15.861 -25.583 1.00 49.28 203 GLU A CA 1
ATOM 1562 C C . GLU A 1 203 ? 14.688 15.587 -25.729 1.00 49.28 203 GLU A C 1
ATOM 1564 O O . GLU A 1 203 ? 15.153 15.215 -26.806 1.00 49.28 203 GLU A O 1
ATOM 1569 N N . SER A 1 204 ? 15.444 15.668 -24.629 1.00 57.97 204 SER A N 1
ATOM 1570 C CA . SER A 1 204 ? 16.891 15.409 -24.602 1.00 57.97 204 SER A CA 1
ATOM 1571 C C . SER A 1 204 ? 17.277 13.925 -24.489 1.00 57.97 204 SER A C 1
ATOM 1573 O O . SER A 1 204 ? 18.463 13.604 -24.500 1.00 57.97 204 SER A O 1
ATOM 1575 N N . LEU A 1 205 ? 16.310 13.007 -24.371 1.00 53.75 205 LEU A N 1
ATOM 1576 C CA . LEU A 1 205 ? 16.531 11.560 -24.274 1.00 53.75 205 LEU A CA 1
ATOM 1577 C C . LEU A 1 205 ? 15.981 10.877 -25.537 1.00 53.75 205 LEU A C 1
ATOM 1579 O O . LEU A 1 205 ? 14.898 10.304 -25.541 1.00 53.75 205 LEU A O 1
ATOM 1583 N N . ALA A 1 206 ? 16.741 10.983 -26.630 1.00 42.22 206 ALA A N 1
ATOM 1584 C CA . ALA A 1 206 ? 16.563 10.231 -27.878 1.00 42.22 206 ALA A CA 1
ATOM 1585 C C . ALA A 1 206 ? 15.147 10.235 -28.510 1.00 42.22 206 ALA A C 1
ATOM 1587 O O . ALA A 1 206 ? 14.690 9.217 -29.020 1.00 42.22 206 ALA A O 1
ATOM 1588 N N . GLY A 1 207 ? 14.487 11.396 -28.565 1.00 39.38 207 GLY A N 1
ATOM 1589 C CA . GLY A 1 207 ? 13.632 11.747 -29.709 1.00 39.38 207 GLY A CA 1
ATOM 1590 C C . GLY A 1 207 ? 12.306 11.001 -29.914 1.00 39.38 207 GLY A C 1
ATOM 1591 O O . GLY A 1 207 ? 11.772 11.072 -31.018 1.00 39.38 207 GLY A O 1
ATOM 1592 N N . TYR A 1 208 ? 11.723 10.352 -28.902 1.00 39.03 208 TYR A N 1
ATOM 1593 C CA . TYR A 1 208 ? 10.360 9.813 -29.018 1.00 39.03 208 TYR A CA 1
ATOM 1594 C C . TYR A 1 208 ? 9.363 10.559 -28.124 1.00 39.03 208 TYR A C 1
ATOM 1596 O O . TYR A 1 208 ? 9.403 10.478 -26.896 1.00 39.03 208 TYR A O 1
ATOM 1604 N N . THR A 1 209 ? 8.423 11.267 -28.752 1.00 35.91 209 THR A N 1
ATOM 1605 C CA . THR A 1 209 ? 7.227 11.805 -28.098 1.00 35.91 209 THR A CA 1
ATOM 1606 C C . THR A 1 209 ? 6.242 10.669 -27.835 1.00 35.91 209 THR A C 1
ATOM 1608 O O . THR A 1 209 ? 5.626 10.141 -28.755 1.00 35.91 209 THR A O 1
ATOM 1611 N N . PHE A 1 210 ? 6.032 10.329 -26.566 1.00 37.97 210 PHE A N 1
ATOM 1612 C CA . PHE A 1 210 ? 4.892 9.516 -26.144 1.00 37.97 210 PHE A CA 1
ATOM 1613 C C . PHE A 1 210 ? 4.074 10.303 -25.123 1.00 37.97 210 PHE A C 1
ATOM 1615 O O . PHE A 1 210 ? 4.630 10.893 -24.204 1.00 37.97 210 PHE A O 1
ATOM 1622 N N . ARG A 1 211 ? 2.753 10.355 -25.318 1.00 40.25 211 ARG A N 1
ATOM 1623 C CA . ARG A 1 211 ? 1.798 11.015 -24.419 1.00 40.25 211 ARG A CA 1
ATOM 1624 C C . ARG A 1 211 ? 0.788 9.997 -23.894 1.00 40.25 211 ARG A C 1
ATOM 1626 O O . ARG A 1 211 ? -0.006 9.502 -24.693 1.00 40.25 211 ARG A O 1
ATOM 1633 N N . PRO A 1 212 ? 0.685 9.803 -22.575 1.00 33.22 212 PRO A N 1
ATOM 1634 C CA . PRO A 1 212 ? -0.586 9.465 -21.947 1.00 33.22 212 PRO A CA 1
ATOM 1635 C C . PRO A 1 212 ? -1.132 10.690 -21.201 1.00 33.22 212 PRO A C 1
ATOM 1637 O O . PRO A 1 212 ? -0.421 11.347 -20.446 1.00 33.22 212 PRO A O 1
ATOM 1640 N N . GLY A 1 213 ? -2.393 11.041 -21.470 1.00 32.88 213 GLY A N 1
ATOM 1641 C CA . GLY A 1 213 ? -3.082 12.193 -20.863 1.00 32.88 213 GLY A CA 1
ATOM 1642 C C . GLY A 1 213 ? -3.595 11.916 -19.439 1.00 32.88 213 GLY A C 1
ATOM 1643 O O . GLY A 1 213 ? -3.676 10.763 -19.033 1.00 32.88 213 GLY A O 1
ATOM 1644 N N . ALA A 1 214 ? -3.999 12.915 -18.643 1.00 29.25 214 ALA A N 1
ATOM 1645 C CA . ALA A 1 214 ? -4.392 14.282 -18.995 1.00 29.25 214 ALA A CA 1
ATOM 1646 C C . ALA A 1 214 ? -3.788 15.350 -18.060 1.00 29.25 214 ALA A C 1
ATOM 1648 O O . ALA A 1 214 ? -3.778 15.195 -16.843 1.00 29.25 214 ALA A O 1
ATOM 1649 N N . GLY A 1 215 ? -3.384 16.478 -18.647 1.00 33.91 215 GLY A N 1
ATOM 1650 C CA . GLY A 1 215 ? -3.021 17.712 -17.953 1.00 33.91 215 GLY A CA 1
ATOM 1651 C C . GLY A 1 215 ? -3.028 18.888 -18.932 1.00 33.91 215 GLY A C 1
ATOM 1652 O O . GLY A 1 215 ? -2.694 18.719 -20.105 1.00 33.91 215 GLY A O 1
ATOM 1653 N N . SER A 1 216 ? -3.438 20.066 -18.466 1.00 30.70 216 SER A N 1
ATOM 1654 C CA . SER A 1 216 ? -3.313 21.321 -19.214 1.00 30.70 216 SER A CA 1
ATOM 1655 C C . SER A 1 216 ? -1.951 21.934 -18.894 1.00 30.70 216 SER A C 1
ATOM 1657 O O . SER A 1 216 ? -1.693 22.254 -17.737 1.00 30.70 216 SER A O 1
ATOM 1659 N N . ALA A 1 217 ? -1.087 22.093 -19.896 1.00 33.53 217 ALA A N 1
ATOM 1660 C CA . ALA A 1 217 ? 0.187 22.795 -19.759 1.00 33.53 217 ALA A CA 1
ATOM 1661 C C . ALA A 1 217 ? 0.081 24.190 -20.389 1.00 33.53 217 ALA A C 1
ATOM 1663 O O . ALA A 1 217 ? -0.445 24.333 -21.494 1.00 33.53 217 ALA A O 1
ATOM 1664 N N . ILE A 1 218 ? 0.587 25.211 -19.694 1.00 36.03 218 ILE A N 1
ATOM 1665 C CA . ILE A 1 218 ? 0.828 26.533 -20.278 1.00 36.03 218 ILE A CA 1
ATOM 1666 C C . ILE A 1 218 ? 2.160 26.451 -21.029 1.00 36.03 218 ILE A C 1
ATOM 1668 O O . ILE A 1 218 ? 3.183 26.127 -20.438 1.00 36.03 218 ILE A O 1
ATOM 1672 N N . ILE A 1 219 ? 2.122 26.721 -22.332 1.00 38.59 219 ILE A N 1
ATOM 1673 C CA . ILE A 1 219 ? 3.279 26.712 -23.248 1.00 38.59 219 ILE A CA 1
ATOM 1674 C C . ILE A 1 219 ? 3.824 28.129 -23.507 1.00 38.59 219 ILE A C 1
ATOM 1676 O O . ILE A 1 219 ? 4.690 28.309 -24.356 1.00 38.59 219 ILE A O 1
ATOM 1680 N N . ASP A 1 220 ? 3.309 29.138 -22.794 1.00 44.06 220 ASP A N 1
ATOM 1681 C CA . ASP A 1 220 ? 3.758 30.527 -22.906 1.00 44.06 220 ASP A CA 1
ATOM 1682 C C . ASP A 1 220 ? 5.022 30.758 -22.051 1.00 44.06 220 ASP A C 1
ATOM 1684 O O . ASP A 1 220 ? 4.934 30.702 -20.819 1.00 44.06 220 ASP A O 1
ATOM 1688 N N . PRO A 1 221 ? 6.187 31.048 -22.662 1.00 47.91 221 PRO A N 1
ATOM 1689 C CA . PRO A 1 221 ? 7.433 31.308 -21.940 1.00 47.91 221 PRO A CA 1
ATOM 1690 C C . PRO A 1 221 ? 7.391 32.571 -21.062 1.00 47.91 221 PRO A C 1
ATOM 1692 O O . PRO A 1 221 ? 8.291 32.768 -20.249 1.00 47.91 221 PRO A O 1
ATOM 1695 N N . ASN A 1 222 ? 6.359 33.415 -21.182 1.00 55.62 222 ASN A N 1
ATOM 1696 C CA . ASN A 1 222 ? 6.184 34.604 -20.344 1.00 55.62 222 ASN A CA 1
ATOM 1697 C C . ASN A 1 222 ? 5.546 34.313 -18.973 1.00 55.62 222 ASN A C 1
ATOM 1699 O O . ASN A 1 222 ? 5.461 35.214 -18.139 1.00 55.62 222 ASN A O 1
ATOM 1703 N N . ILE A 1 223 ? 5.094 33.081 -18.715 1.00 48.78 223 ILE A N 1
ATOM 1704 C CA . ILE A 1 223 ? 4.505 32.685 -17.430 1.00 48.78 223 ILE A CA 1
ATOM 1705 C C . ILE A 1 223 ? 5.534 31.858 -16.646 1.00 48.78 223 ILE A C 1
ATOM 1707 O O . ILE A 1 223 ? 5.575 30.632 -16.740 1.00 48.78 223 ILE A O 1
ATOM 1711 N N . TYR A 1 224 ? 6.384 32.549 -15.872 1.00 38.94 224 TYR A N 1
ATOM 1712 C CA . TYR A 1 224 ? 7.383 31.949 -14.980 1.00 38.94 224 TYR A CA 1
ATOM 1713 C C . TYR A 1 224 ? 7.217 32.434 -13.523 1.00 38.94 224 TYR A C 1
ATOM 1715 O O . TYR A 1 224 ? 7.105 33.642 -13.302 1.00 38.94 224 TYR A O 1
ATOM 1723 N N . PRO A 1 225 ? 7.259 31.530 -12.523 1.00 50.59 225 PRO A N 1
ATOM 1724 C CA . PRO A 1 225 ? 7.350 30.077 -12.672 1.00 50.59 225 PRO A CA 1
ATOM 1725 C C . PRO A 1 225 ? 6.039 29.479 -13.203 1.00 50.59 225 PRO A C 1
ATOM 1727 O O . PRO A 1 225 ? 4.951 29.962 -12.884 1.00 50.59 225 PRO A O 1
ATOM 1730 N N . ALA A 1 226 ? 6.147 28.418 -14.010 1.00 39.72 226 ALA A N 1
ATOM 1731 C CA . ALA A 1 226 ? 4.982 27.665 -14.459 1.00 39.72 226 ALA A CA 1
ATOM 1732 C C . ALA A 1 226 ? 4.210 27.157 -13.223 1.00 39.72 226 ALA A C 1
ATOM 1734 O O . ALA A 1 226 ? 4.815 26.509 -12.363 1.00 39.72 226 ALA A O 1
ATOM 1735 N N . PRO A 1 227 ? 2.904 27.451 -13.082 1.00 39.41 227 PRO A N 1
ATOM 1736 C CA . PRO A 1 227 ? 2.139 26.971 -11.941 1.00 39.41 227 PRO A CA 1
ATOM 1737 C C . PRO A 1 227 ? 2.093 25.437 -11.939 1.00 39.41 227 PRO A C 1
ATOM 1739 O O . PRO A 1 227 ? 1.914 24.804 -12.981 1.00 39.41 227 PRO A O 1
ATOM 1742 N N . HIS A 1 228 ? 2.261 24.836 -10.760 1.00 39.38 228 HIS A N 1
ATOM 1743 C CA . HIS A 1 228 ? 2.212 23.386 -10.577 1.00 39.38 228 HIS A CA 1
ATOM 1744 C C . HIS A 1 228 ? 0.862 22.797 -11.013 1.00 39.38 228 HIS A C 1
ATOM 1746 O O . HIS A 1 228 ? -0.170 23.473 -10.982 1.00 39.38 228 HIS A O 1
ATOM 1752 N N . ILE A 1 229 ? 0.856 21.503 -11.351 1.00 39.31 229 ILE A N 1
ATOM 1753 C CA . ILE A 1 229 ? -0.381 20.734 -11.535 1.00 39.31 229 ILE A CA 1
ATOM 1754 C C . ILE A 1 229 ? -1.189 20.821 -10.233 1.00 39.31 229 ILE A C 1
ATOM 1756 O O . ILE A 1 229 ? -0.810 20.254 -9.209 1.00 39.31 229 ILE A O 1
ATOM 1760 N N . ALA A 1 230 ? -2.294 21.562 -10.269 1.00 33.62 230 ALA A N 1
ATOM 1761 C CA . ALA A 1 230 ? -3.177 21.743 -9.130 1.00 33.62 230 ALA A CA 1
ATOM 1762 C C . ALA A 1 230 ? -4.300 20.699 -9.164 1.00 33.62 230 ALA A C 1
ATOM 1764 O O . ALA A 1 230 ? -5.135 20.687 -10.071 1.00 33.62 230 ALA A O 1
ATOM 1765 N N . TYR A 1 231 ? -4.358 19.842 -8.145 1.00 39.00 231 TYR A N 1
ATOM 1766 C CA . TYR A 1 231 ? -5.502 18.965 -7.923 1.00 39.00 231 TYR A CA 1
ATOM 1767 C C . TYR A 1 231 ? -6.609 19.757 -7.219 1.00 39.00 231 TYR A C 1
ATOM 1769 O O . TYR A 1 231 ? -6.452 20.177 -6.074 1.00 39.00 231 TYR A O 1
ATOM 1777 N N . ASN A 1 232 ? -7.750 19.964 -7.884 1.00 36.97 232 ASN A N 1
ATOM 1778 C CA . ASN A 1 232 ? -8.934 20.521 -7.226 1.00 36.97 232 ASN A CA 1
ATOM 1779 C C . ASN A 1 232 ? -9.545 19.460 -6.290 1.00 36.97 232 ASN A C 1
ATOM 1781 O O . ASN A 1 232 ? -10.395 18.654 -6.685 1.00 36.97 232 ASN A O 1
ATOM 1785 N N . SER A 1 233 ? -9.092 19.467 -5.039 1.00 42.78 233 SER A N 1
ATOM 1786 C CA . SER A 1 233 ? -9.547 18.573 -3.973 1.00 42.78 233 SER A CA 1
ATOM 1787 C C . SER A 1 233 ? -10.989 18.849 -3.530 1.00 42.78 233 SER A C 1
ATOM 1789 O O . SER A 1 233 ? -11.641 17.945 -3.016 1.00 42.78 233 SER A O 1
ATOM 1791 N N . THR A 1 234 ? -11.532 20.042 -3.796 1.00 43.44 234 THR A N 1
ATOM 1792 C CA . THR A 1 234 ? -12.856 20.482 -3.322 1.00 43.44 234 THR A CA 1
ATOM 1793 C C . THR A 1 234 ? -14.025 19.866 -4.095 1.00 43.44 234 THR A C 1
ATOM 1795 O O . THR A 1 234 ? -15.160 19.944 -3.632 1.00 43.44 234 THR A O 1
ATOM 1798 N N . ARG A 1 235 ? -13.804 19.264 -5.277 1.00 44.88 235 ARG A N 1
ATOM 1799 C CA . ARG A 1 235 ? -14.910 18.675 -6.061 1.00 44.88 235 ARG A CA 1
ATOM 1800 C C . ARG A 1 235 ? -14.766 17.208 -6.465 1.00 44.88 235 ARG A C 1
ATOM 1802 O O . ARG A 1 235 ? -15.809 16.621 -6.732 1.00 44.88 235 ARG A O 1
ATOM 1809 N N . LYS A 1 236 ? -13.563 16.606 -6.551 1.00 53.09 236 LYS A N 1
ATOM 1810 C CA . LYS A 1 236 ? -13.395 15.221 -7.081 1.00 53.09 236 LYS A CA 1
ATOM 1811 C C . LYS A 1 236 ? -12.142 14.436 -6.616 1.00 53.09 236 LYS A C 1
ATOM 1813 O O . LYS A 1 236 ? -11.884 13.376 -7.175 1.00 53.09 236 LYS A O 1
ATOM 1818 N N . GLY A 1 237 ? -11.349 14.923 -5.656 1.00 62.88 237 GLY A N 1
ATOM 1819 C CA . GLY A 1 237 ? -9.933 14.518 -5.535 1.00 62.88 237 GLY A CA 1
ATOM 1820 C C . GLY A 1 237 ? -9.548 13.417 -4.537 1.00 62.88 237 GLY A C 1
ATOM 1821 O O . GLY A 1 237 ? -8.364 13.129 -4.428 1.00 62.88 237 GLY A O 1
ATOM 1822 N N . ARG A 1 238 ? -10.482 12.828 -3.777 1.00 82.31 238 ARG A N 1
ATOM 1823 C CA . ARG A 1 238 ? -10.151 11.874 -2.691 1.00 82.31 238 ARG A CA 1
ATOM 1824 C C . ARG A 1 238 ? -11.027 10.619 -2.694 1.00 82.31 238 ARG A C 1
ATOM 1826 O O . ARG A 1 238 ? -11.228 10.004 -1.654 1.00 82.31 238 ARG A O 1
ATOM 1833 N N . THR A 1 239 ? -11.608 10.272 -3.838 1.00 88.25 239 THR A N 1
ATOM 1834 C CA . THR A 1 239 ? -12.694 9.287 -3.914 1.00 88.25 239 THR A CA 1
ATOM 1835 C C . THR A 1 239 ? -12.332 8.133 -4.838 1.00 88.25 239 THR A C 1
ATOM 1837 O O . THR A 1 239 ? -11.961 8.364 -5.988 1.00 88.25 239 THR A O 1
ATOM 1840 N N . ILE A 1 240 ? -12.502 6.902 -4.360 1.00 91.56 240 ILE A N 1
ATOM 1841 C CA . ILE A 1 240 ? -12.488 5.693 -5.186 1.00 91.56 240 ILE A CA 1
ATOM 1842 C C . ILE A 1 240 ? -13.873 5.540 -5.818 1.00 91.56 240 ILE A C 1
ATOM 1844 O O . ILE A 1 240 ? -14.899 5.693 -5.148 1.00 91.56 240 ILE A O 1
ATOM 1848 N N . TYR A 1 241 ? -13.900 5.246 -7.118 1.00 92.31 241 TYR A N 1
ATOM 1849 C CA . TYR A 1 241 ? -15.128 5.046 -7.883 1.00 92.31 241 TYR A CA 1
ATOM 1850 C C . TYR A 1 241 ? -15.194 3.629 -8.444 1.00 92.31 241 TYR A C 1
ATOM 1852 O O . TYR A 1 241 ? -14.199 3.126 -8.963 1.00 92.31 241 TYR A O 1
ATOM 1860 N N . ALA A 1 242 ? -16.389 3.046 -8.429 1.00 92.75 242 ALA A N 1
ATOM 1861 C CA . ALA A 1 242 ? -16.707 1.814 -9.137 1.00 92.75 242 ALA A CA 1
ATOM 1862 C C . ALA A 1 242 ? -17.465 2.109 -10.438 1.00 92.75 242 ALA A C 1
ATOM 1864 O O . ALA A 1 242 ? -18.166 3.121 -10.563 1.00 92.75 242 ALA A O 1
ATOM 1865 N N . TYR A 1 243 ? -17.312 1.202 -11.399 1.00 95.12 243 TYR A N 1
ATOM 1866 C CA . TYR A 1 243 ? -17.984 1.218 -12.692 1.00 95.12 243 TYR A CA 1
ATOM 1867 C C . TYR A 1 243 ? -18.429 -0.199 -13.028 1.00 95.12 243 TYR A C 1
ATOM 1869 O O . TYR A 1 243 ? -17.729 -1.161 -12.712 1.00 95.12 243 TYR A O 1
ATOM 1877 N N . ASP A 1 244 ? -19.536 -0.317 -13.747 1.00 95.31 244 ASP A N 1
ATOM 1878 C CA . ASP A 1 244 ? -19.908 -1.580 -14.369 1.00 95.31 244 ASP A CA 1
ATOM 1879 C C . ASP A 1 244 ? -19.175 -1.691 -15.709 1.00 95.31 244 ASP A C 1
ATOM 1881 O O . ASP A 1 244 ? -19.114 -0.732 -16.486 1.00 95.31 244 ASP A O 1
ATOM 1885 N N . VAL A 1 245 ? -18.604 -2.857 -16.003 1.00 96.06 245 VAL A N 1
ATOM 1886 C CA . VAL A 1 245 ? -17.941 -3.103 -17.289 1.00 96.06 245 VAL A CA 1
ATOM 1887 C C . VAL A 1 245 ? -18.975 -3.662 -18.257 1.00 96.06 245 VAL A C 1
ATOM 1889 O O . VAL A 1 245 ? -19.564 -4.711 -18.000 1.00 96.06 245 VAL A O 1
ATOM 1892 N N . ALA A 1 246 ? -19.198 -2.981 -19.384 1.00 95.06 246 ALA A N 1
ATOM 1893 C CA . ALA A 1 246 ? -20.126 -3.470 -20.400 1.00 95.06 246 ALA A CA 1
ATOM 1894 C C . ALA A 1 246 ? -19.720 -4.884 -20.872 1.00 95.06 246 ALA A C 1
ATOM 1896 O O . ALA A 1 246 ? -18.520 -5.155 -20.967 1.00 95.06 246 ALA A O 1
ATOM 1897 N N . PRO A 1 247 ? -20.661 -5.766 -21.269 1.00 95.81 247 PRO A N 1
ATOM 1898 C CA . PRO A 1 247 ? -20.325 -7.115 -21.746 1.00 95.81 247 PRO A CA 1
ATOM 1899 C C . PRO A 1 247 ? -19.302 -7.133 -22.893 1.00 95.81 247 PRO A C 1
ATOM 1901 O O . PRO A 1 247 ? -18.477 -8.036 -22.989 1.00 95.81 247 PRO A O 1
ATOM 1904 N N . SER A 1 248 ? -19.301 -6.089 -23.731 1.00 95.56 248 SER A N 1
ATOM 1905 C CA . SER A 1 248 ? -18.330 -5.894 -24.816 1.00 95.56 248 SER A CA 1
ATOM 1906 C C . SER A 1 248 ? -16.905 -5.577 -24.345 1.00 95.56 248 SER A C 1
ATOM 1908 O O . SER A 1 248 ? -15.985 -5.605 -25.160 1.00 95.56 248 SER A O 1
ATOM 1910 N N . ARG A 1 249 ? -16.721 -5.228 -23.064 1.00 92.69 249 ARG A N 1
ATOM 1911 C CA . ARG A 1 249 ? -15.487 -4.723 -22.433 1.00 92.69 249 ARG A CA 1
ATOM 1912 C C . ARG A 1 249 ? -14.928 -3.437 -23.051 1.00 92.69 249 ARG A C 1
ATOM 1914 O O . ARG A 1 249 ? -13.766 -3.107 -22.848 1.00 92.69 249 ARG A O 1
ATOM 1921 N N . LYS A 1 250 ? -15.756 -2.701 -23.799 1.00 93.81 250 LYS A N 1
ATOM 1922 C CA . LYS A 1 250 ? -15.373 -1.453 -24.487 1.00 93.81 250 LYS A CA 1
ATOM 1923 C C . LYS A 1 250 ? -15.919 -0.186 -23.828 1.00 93.81 250 LYS A C 1
ATOM 1925 O O . LYS A 1 250 ? -15.622 0.906 -24.297 1.00 93.81 250 LYS A O 1
ATOM 1930 N N . ALA A 1 251 ? -16.730 -0.316 -22.780 1.00 93.88 251 ALA A N 1
ATOM 1931 C CA . ALA A 1 251 ? -17.326 0.816 -22.082 1.00 93.88 251 ALA A CA 1
ATOM 1932 C C . ALA A 1 251 ? -17.392 0.568 -20.572 1.00 93.88 251 ALA A C 1
ATOM 1934 O O . ALA A 1 251 ? -17.614 -0.562 -20.129 1.00 93.88 251 ALA A O 1
ATOM 1935 N N . LEU A 1 252 ? -17.227 1.653 -19.816 1.00 95.94 252 LEU A N 1
ATOM 1936 C CA . LEU A 1 252 ? -17.466 1.728 -18.379 1.00 95.94 252 LEU A CA 1
ATOM 1937 C C . LEU A 1 252 ? -18.789 2.463 -18.150 1.00 95.94 252 LEU A C 1
ATOM 1939 O O . LEU A 1 252 ? -19.006 3.537 -18.712 1.00 95.94 252 LEU A O 1
ATOM 1943 N N . LEU A 1 253 ? -19.667 1.882 -17.342 1.00 95.06 253 LEU A N 1
ATOM 1944 C CA . LEU A 1 253 ? -21.026 2.353 -17.083 1.00 95.06 253 LEU A CA 1
ATOM 1945 C C . LEU A 1 253 ? -21.209 2.640 -15.585 1.00 95.06 253 LEU A C 1
ATOM 1947 O O . LEU A 1 253 ? -20.391 2.226 -14.766 1.00 95.06 253 LEU A O 1
ATOM 1951 N N . ASN A 1 254 ? -22.283 3.349 -15.226 1.00 95.06 254 ASN A N 1
ATOM 1952 C CA . ASN A 1 254 ? -22.756 3.501 -13.841 1.00 95.06 254 ASN A CA 1
ATOM 1953 C C . ASN A 1 254 ? -21.670 3.907 -12.826 1.00 95.06 254 ASN A C 1
ATOM 1955 O O . ASN A 1 254 ? -21.525 3.292 -11.765 1.00 95.06 254 ASN A O 1
ATOM 1959 N N . LYS A 1 255 ? -20.907 4.962 -13.158 1.00 93.56 255 LYS A N 1
ATOM 1960 C CA . LYS A 1 255 ? -19.910 5.552 -12.255 1.00 93.56 255 LYS A CA 1
ATOM 1961 C C . LYS A 1 255 ? -20.553 5.887 -10.910 1.00 93.56 255 LYS A C 1
ATOM 1963 O O . LYS A 1 255 ? -21.451 6.726 -10.859 1.00 93.56 255 LYS A O 1
ATOM 1968 N N . ARG A 1 256 ? -20.022 5.328 -9.825 1.00 91.62 256 ARG A N 1
ATOM 1969 C CA . ARG A 1 256 ? -20.489 5.594 -8.458 1.00 91.62 256 ARG A CA 1
ATOM 1970 C C . ARG A 1 256 ? -19.319 5.723 -7.484 1.00 91.62 256 ARG A C 1
ATOM 1972 O O . ARG A 1 256 ? -18.336 5.000 -7.646 1.00 91.62 256 ARG A O 1
ATOM 1979 N N . PRO A 1 257 ? -19.365 6.658 -6.522 1.00 90.75 257 PRO A N 1
ATOM 1980 C CA . PRO A 1 257 ? -18.371 6.703 -5.458 1.00 90.75 257 PRO A CA 1
ATOM 1981 C C . PRO A 1 257 ? -18.574 5.497 -4.531 1.00 90.75 257 PRO A C 1
ATOM 1983 O O . PRO A 1 257 ? -19.713 5.182 -4.199 1.00 90.75 257 PRO A O 1
ATOM 1986 N N . VAL A 1 258 ? -17.488 4.840 -4.127 1.00 93.62 258 VAL A N 1
ATOM 1987 C CA . VAL A 1 258 ? -17.531 3.730 -3.153 1.00 93.62 258 VAL A CA 1
ATOM 1988 C C . VAL A 1 258 ? -16.779 4.059 -1.871 1.00 93.62 258 VAL A C 1
ATOM 1990 O O . VAL A 1 258 ? -17.173 3.624 -0.803 1.00 93.62 258 VAL A O 1
ATOM 1993 N N . TYR A 1 259 ? -15.741 4.894 -1.940 1.00 93.69 259 TYR A N 1
ATOM 1994 C CA . TYR A 1 259 ? -14.973 5.254 -0.753 1.00 93.69 259 TYR A CA 1
ATOM 1995 C C . TYR A 1 259 ? -14.402 6.664 -0.854 1.00 93.69 259 TYR A C 1
ATOM 1997 O O . TYR A 1 259 ? -13.847 7.042 -1.887 1.00 93.69 259 TYR A O 1
ATOM 2005 N N . LEU A 1 260 ? -14.525 7.440 0.222 1.00 90.50 260 LEU A N 1
ATOM 2006 C CA . LEU A 1 260 ? -13.872 8.736 0.393 1.00 90.50 260 LEU A CA 1
ATOM 2007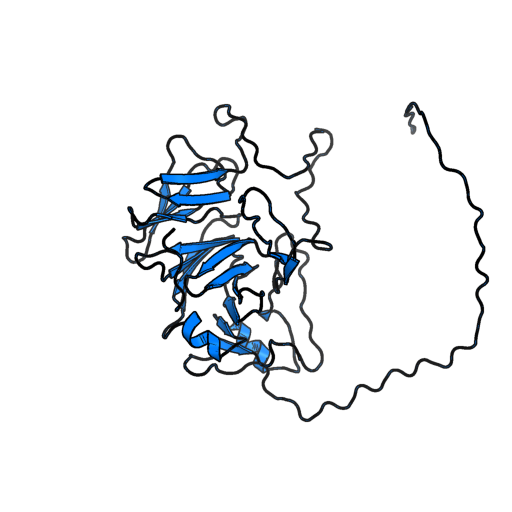 C C . LEU A 1 260 ? -12.697 8.561 1.358 1.00 90.50 260 LEU A C 1
ATOM 2009 O O . LEU A 1 260 ? -12.895 8.180 2.508 1.00 90.50 260 LEU A O 1
ATOM 2013 N N . SER A 1 261 ? -11.485 8.860 0.894 1.00 88.75 261 SER A N 1
ATOM 2014 C CA . SER A 1 261 ? -10.269 8.649 1.674 1.00 88.75 261 SER A CA 1
ATOM 2015 C C . SER A 1 261 ? -10.267 9.466 2.957 1.00 88.75 261 SER A C 1
ATOM 2017 O O . SER A 1 261 ? -10.397 10.693 2.912 1.00 88.75 261 SER A O 1
ATOM 2019 N N . MET A 1 262 ? -10.047 8.791 4.088 1.00 85.62 262 MET A N 1
ATOM 2020 C CA . MET A 1 262 ? -9.901 9.430 5.401 1.00 85.62 262 MET A CA 1
ATOM 2021 C C . MET A 1 262 ? -8.669 10.336 5.460 1.00 85.62 262 MET A C 1
ATOM 2023 O O . MET A 1 262 ? -8.724 11.411 6.053 1.00 85.62 262 MET A O 1
ATOM 2027 N N . GLU A 1 263 ? -7.593 9.946 4.772 1.00 86.81 263 GLU A N 1
ATOM 2028 C CA . GLU A 1 263 ? -6.322 10.671 4.721 1.00 86.81 263 GLU A CA 1
ATOM 2029 C C . GLU A 1 263 ? -5.914 10.943 3.276 1.00 86.81 263 GLU A C 1
ATOM 2031 O O . GLU A 1 263 ? -6.014 10.059 2.422 1.00 86.81 263 GLU A O 1
ATOM 2036 N N . TYR A 1 264 ? -5.445 12.163 3.005 1.00 85.56 264 TYR A N 1
ATOM 2037 C CA . TYR A 1 264 ? -4.938 12.583 1.695 1.00 85.56 264 TYR A CA 1
ATOM 2038 C C . TYR A 1 264 ? -5.799 12.096 0.511 1.00 85.56 264 TYR A C 1
ATOM 2040 O O . TYR A 1 264 ? -7.022 12.192 0.560 1.00 85.56 264 TYR A O 1
ATOM 2048 N N . ALA A 1 265 ? -5.200 11.573 -0.557 1.00 84.75 265 ALA A N 1
ATOM 2049 C CA . ALA A 1 265 ? -5.892 10.991 -1.700 1.00 84.75 265 ALA A CA 1
ATOM 2050 C C . ALA A 1 265 ? -5.580 9.488 -1.842 1.00 84.75 265 ALA A C 1
ATOM 2052 O O . ALA A 1 265 ? -4.491 9.062 -1.447 1.00 84.75 265 ALA A O 1
ATOM 2053 N N . PRO A 1 266 ? -6.516 8.694 -2.399 1.00 90.69 266 PRO A N 1
ATOM 2054 C CA . PRO A 1 266 ? -6.215 7.351 -2.862 1.00 90.69 266 PRO A CA 1
ATOM 2055 C C . PRO A 1 266 ? -5.398 7.425 -4.155 1.00 90.69 266 PRO A C 1
ATOM 2057 O O . PRO A 1 266 ? -5.726 8.216 -5.041 1.00 90.69 266 PRO A O 1
ATOM 2060 N N . ASP A 1 267 ? -4.370 6.592 -4.257 1.00 90.88 267 ASP A N 1
ATOM 2061 C CA . ASP A 1 267 ? -3.510 6.516 -5.440 1.00 90.88 267 ASP A CA 1
ATOM 2062 C C . ASP A 1 267 ? -3.440 5.061 -5.940 1.00 90.88 267 ASP A C 1
ATOM 2064 O O . ASP A 1 267 ? -4.400 4.572 -6.547 1.00 90.88 267 ASP A O 1
ATOM 2068 N N . GLY A 1 268 ? -2.387 4.308 -5.613 1.00 94.12 268 GLY A N 1
ATOM 2069 C CA . GLY A 1 268 ? -2.290 2.898 -5.973 1.00 94.12 268 GLY A CA 1
ATOM 2070 C C . GLY A 1 268 ? -3.366 2.025 -5.324 1.00 94.12 268 GLY A C 1
ATOM 2071 O O . GLY A 1 268 ? -3.500 1.981 -4.102 1.00 94.12 268 GLY A O 1
ATOM 2072 N N . ILE A 1 269 ? -4.077 1.254 -6.149 1.00 95.25 269 ILE A N 1
ATOM 2073 C CA . ILE A 1 269 ? -5.121 0.305 -5.736 1.00 95.25 269 ILE A CA 1
ATOM 2074 C C . ILE A 1 269 ? -4.823 -1.105 -6.263 1.00 95.25 269 ILE A C 1
ATOM 2076 O O . ILE A 1 269 ? -4.238 -1.269 -7.343 1.00 95.25 269 ILE A O 1
ATOM 2080 N N . LYS A 1 270 ? -5.200 -2.127 -5.491 1.00 95.50 270 LYS A N 1
ATOM 2081 C CA . LYS A 1 270 ? -5.122 -3.559 -5.812 1.00 95.50 270 LYS A CA 1
ATOM 2082 C C . LYS A 1 270 ? -6.345 -4.286 -5.244 1.00 95.50 270 LYS A C 1
ATOM 2084 O O . LYS A 1 270 ? -7.054 -3.755 -4.395 1.00 95.50 270 LYS A O 1
ATOM 2089 N N . THR A 1 271 ? -6.572 -5.509 -5.704 1.00 95.31 271 THR A N 1
ATOM 2090 C CA . THR A 1 271 ? -7.521 -6.446 -5.093 1.00 95.31 271 THR A CA 1
ATOM 2091 C C . THR A 1 271 ? -6.767 -7.621 -4.489 1.00 95.31 271 THR A C 1
ATOM 2093 O O . THR A 1 271 ? -5.794 -8.109 -5.077 1.00 95.31 271 THR A O 1
ATOM 2096 N N . SER A 1 272 ? -7.211 -8.078 -3.321 1.00 96.50 272 SER A N 1
ATOM 2097 C CA . SER A 1 272 ? -6.760 -9.351 -2.761 1.00 96.50 272 SER A CA 1
ATOM 2098 C C . SER A 1 272 ? -7.544 -10.519 -3.383 1.00 96.50 272 SER A C 1
ATOM 2100 O O . SER A 1 272 ? -8.590 -10.322 -4.008 1.00 96.50 272 SER A O 1
ATOM 2102 N N . ARG A 1 273 ? -7.053 -11.753 -3.239 1.00 95.62 273 ARG A N 1
ATOM 2103 C CA . ARG A 1 273 ? -7.738 -12.973 -3.711 1.00 95.62 273 ARG A CA 1
ATOM 2104 C C . ARG A 1 273 ? -9.023 -13.251 -2.951 1.00 95.62 273 ARG A C 1
ATOM 2106 O O . ARG A 1 273 ? -9.922 -13.889 -3.485 1.00 95.62 273 ARG A O 1
ATOM 2113 N N . GLU A 1 274 ? -9.084 -12.781 -1.717 1.00 94.81 274 GLU A N 1
ATOM 2114 C CA . GLU A 1 274 ? -10.227 -12.897 -0.821 1.00 94.81 274 GLU A CA 1
ATOM 2115 C C . GLU A 1 274 ? -11.357 -11.923 -1.199 1.00 94.81 274 GLU A C 1
ATOM 2117 O O . GLU A 1 274 ? -12.445 -12.026 -0.645 1.00 94.81 274 GLU A O 1
ATOM 2122 N N . GLY A 1 275 ? -11.126 -11.014 -2.156 1.00 94.5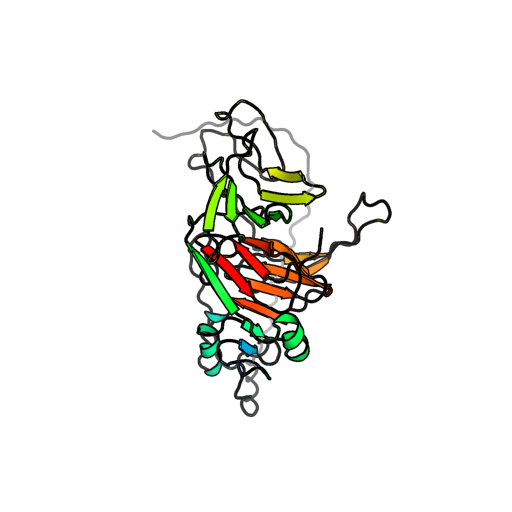0 275 GLY A N 1
ATOM 2123 C CA . GLY A 1 275 ? -12.143 -10.101 -2.683 1.00 94.50 275 GLY A CA 1
ATOM 2124 C C . GLY A 1 275 ? -12.102 -8.687 -2.103 1.00 94.50 275 GLY A C 1
ATOM 2125 O O . GLY A 1 275 ? -12.939 -7.869 -2.470 1.00 94.50 275 GLY A O 1
ATOM 2126 N N . TYR A 1 276 ? -11.126 -8.363 -1.252 1.00 97.19 276 TYR A N 1
ATOM 2127 C CA . TYR A 1 276 ? -11.009 -7.021 -0.681 1.00 97.19 276 TYR A CA 1
ATOM 2128 C C . TYR A 1 276 ? -10.352 -6.036 -1.648 1.00 97.19 276 TYR A C 1
ATOM 2130 O O . TYR A 1 276 ? -9.414 -6.380 -2.379 1.00 97.19 276 TYR A O 1
ATOM 2138 N N . LEU A 1 277 ? -10.792 -4.780 -1.594 1.00 97.19 277 LEU A N 1
ATOM 2139 C CA . LEU A 1 277 ? -10.075 -3.660 -2.194 1.00 97.19 277 LEU A CA 1
ATOM 2140 C C . LEU A 1 277 ? -8.970 -3.209 -1.237 1.00 97.19 277 LEU A C 1
ATOM 2142 O O . LEU A 1 277 ? -9.205 -3.016 -0.050 1.00 97.19 277 LEU A O 1
ATOM 2146 N N . VAL A 1 278 ? -7.766 -3.001 -1.756 1.00 98.06 278 VAL A N 1
ATOM 2147 C CA . VAL A 1 278 ? -6.609 -2.523 -0.994 1.00 98.06 278 VAL A CA 1
ATOM 2148 C C . VAL A 1 278 ? -6.084 -1.271 -1.678 1.00 98.06 278 VAL A C 1
ATOM 2150 O O . VAL A 1 278 ? -5.758 -1.320 -2.862 1.00 98.06 278 VAL A O 1
ATOM 2153 N N . SER A 1 279 ? -6.001 -0.147 -0.968 1.00 97.50 279 SER A N 1
ATOM 2154 C CA . SER A 1 279 ? -5.596 1.134 -1.561 1.00 97.50 279 SER A CA 1
ATOM 2155 C C . SER A 1 279 ? -4.601 1.887 -0.689 1.00 97.50 279 SER A C 1
ATOM 2157 O O . SER A 1 279 ? -4.837 2.089 0.502 1.00 97.50 279 SER A O 1
ATOM 2159 N N . ALA A 1 280 ? -3.530 2.384 -1.304 1.00 96.88 280 ALA A N 1
ATOM 2160 C CA . ALA A 1 280 ? -2.674 3.413 -0.726 1.00 96.88 280 ALA A CA 1
ATOM 2161 C C . ALA A 1 280 ? -3.498 4.688 -0.501 1.00 96.88 280 ALA A C 1
ATOM 2163 O O . ALA A 1 280 ? -4.228 5.115 -1.398 1.00 96.88 280 ALA A O 1
ATOM 2164 N N . THR A 1 281 ? -3.427 5.255 0.705 1.00 92.75 281 THR A N 1
ATOM 2165 C CA . THR A 1 281 ? -4.183 6.447 1.122 1.00 92.75 281 THR A CA 1
ATOM 2166 C C . THR A 1 281 ? -3.370 7.264 2.127 1.00 92.75 281 THR A C 1
ATOM 2168 O O . THR A 1 281 ? -3.350 6.968 3.325 1.00 92.75 281 THR A O 1
ATOM 2171 N N . GLY A 1 282 ? -2.687 8.306 1.648 1.00 91.44 282 GLY A N 1
ATOM 2172 C CA . GLY A 1 282 ? -1.860 9.165 2.501 1.00 91.44 282 GLY A CA 1
ATOM 2173 C C . GLY A 1 282 ? -0.742 8.385 3.194 1.00 91.44 282 GLY A C 1
ATOM 2174 O O . GLY A 1 282 ? 0.042 7.707 2.534 1.00 91.44 282 GLY A O 1
ATOM 2175 N N . LYS A 1 283 ? -0.668 8.466 4.525 1.00 93.88 283 LYS A N 1
ATOM 2176 C CA . LYS A 1 283 ? 0.344 7.765 5.332 1.00 93.88 283 LYS A CA 1
ATOM 2177 C C . LYS A 1 283 ? -0.075 6.344 5.708 1.00 93.88 283 LYS A C 1
ATOM 2179 O O . LYS A 1 283 ? -0.067 5.959 6.876 1.00 93.88 283 LYS A O 1
ATOM 2184 N N . GLY A 1 284 ? -0.516 5.581 4.715 1.00 95.81 284 GLY A N 1
ATOM 2185 C CA . GLY A 1 284 ? -0.909 4.206 4.955 1.00 95.81 284 GLY A CA 1
ATOM 2186 C C . GLY A 1 284 ? -1.679 3.560 3.821 1.00 95.81 284 GLY A C 1
ATOM 2187 O O . GLY A 1 284 ? -1.750 4.057 2.695 1.00 95.81 284 GLY A O 1
ATOM 2188 N N . ILE A 1 285 ? -2.274 2.423 4.154 1.00 98.12 285 ILE A N 1
ATOM 2189 C CA . ILE A 1 285 ? -3.048 1.573 3.252 1.00 98.12 285 ILE A CA 1
ATOM 2190 C C . ILE A 1 285 ? -4.384 1.281 3.920 1.00 98.12 285 ILE A C 1
ATOM 2192 O O . ILE A 1 285 ? -4.429 1.022 5.118 1.00 98.12 285 ILE A O 1
ATOM 2196 N N . VAL A 1 286 ? -5.473 1.306 3.160 1.00 98.00 286 VAL A N 1
ATOM 2197 C CA . VAL A 1 286 ? -6.800 0.911 3.639 1.00 98.00 286 VAL A CA 1
ATOM 2198 C C . VAL A 1 286 ? -7.260 -0.359 2.928 1.00 98.00 286 VAL A C 1
ATOM 2200 O O . VAL A 1 286 ? -7.063 -0.503 1.720 1.00 98.00 286 VAL A O 1
ATOM 2203 N N . VAL A 1 287 ? -7.865 -1.269 3.688 1.00 98.44 287 VAL A N 1
ATOM 2204 C CA . VAL A 1 287 ? -8.563 -2.461 3.201 1.00 98.44 287 VAL A CA 1
ATOM 2205 C C . VAL A 1 287 ? -10.062 -2.200 3.291 1.00 98.44 287 VAL A C 1
ATOM 2207 O O . VAL A 1 287 ? -10.560 -1.840 4.362 1.00 98.44 287 VAL A O 1
ATOM 2210 N N . LEU A 1 288 ? -10.766 -2.368 2.175 1.00 98.06 288 LEU A N 1
ATOM 2211 C CA . LEU A 1 288 ? -12.195 -2.110 2.041 1.00 98.06 288 LEU A CA 1
ATOM 2212 C C . LEU A 1 288 ? -12.943 -3.362 1.562 1.00 98.06 288 LEU A C 1
ATOM 2214 O O . LEU A 1 288 ? -12.367 -4.201 0.859 1.00 98.06 288 LEU A O 1
ATOM 2218 N N . THR A 1 289 ? -14.238 -3.443 1.868 1.00 96.69 289 THR A N 1
ATOM 2219 C CA . THR A 1 289 ? -15.167 -4.330 1.142 1.00 96.69 289 THR A CA 1
ATOM 2220 C C . THR A 1 289 ? -15.297 -3.902 -0.325 1.00 96.69 289 THR A C 1
ATOM 2222 O O . THR A 1 289 ? -14.811 -2.839 -0.728 1.00 96.69 289 THR A O 1
ATOM 2225 N N . ASP A 1 290 ? -15.972 -4.706 -1.142 1.00 91.38 290 ASP A N 1
ATOM 2226 C CA . ASP A 1 290 ? -16.299 -4.370 -2.528 1.00 91.38 290 ASP A CA 1
ATOM 2227 C C . ASP A 1 290 ? -17.327 -3.229 -2.653 1.00 91.38 290 ASP A C 1
ATOM 2229 O O . ASP A 1 290 ? -17.357 -2.539 -3.677 1.00 91.38 290 ASP A O 1
ATOM 2233 N N . GLU A 1 291 ? -18.088 -2.935 -1.596 1.00 92.62 291 GLU A N 1
ATOM 2234 C CA . GLU A 1 291 ? -18.916 -1.725 -1.487 1.00 92.62 291 GLU A CA 1
ATOM 2235 C C . GLU A 1 291 ? -18.175 -0.503 -0.922 1.00 92.62 291 GLU A C 1
ATOM 2237 O O . GLU A 1 291 ? -18.730 0.597 -0.929 1.00 92.62 291 GLU A O 1
ATOM 2242 N N . GLY A 1 292 ? -16.920 -0.660 -0.488 1.00 93.94 292 GLY A N 1
ATOM 2243 C CA . GLY A 1 292 ? -16.074 0.435 -0.010 1.00 93.94 292 GLY A CA 1
ATOM 2244 C C . GLY A 1 292 ? -16.137 0.711 1.497 1.00 93.94 292 GLY A C 1
ATOM 2245 O O . GLY A 1 292 ? -15.678 1.767 1.937 1.00 93.94 292 GLY A O 1
ATOM 2246 N N . GLU A 1 293 ? -16.661 -0.217 2.303 1.00 95.25 293 GLU A N 1
ATOM 2247 C CA . GLU A 1 293 ? -16.619 -0.121 3.768 1.00 95.25 293 GLU A CA 1
ATOM 2248 C C . GLU A 1 293 ? -15.182 -0.344 4.280 1.00 95.25 293 GLU A C 1
ATOM 2250 O O . GLU A 1 293 ? -14.586 -1.368 3.943 1.00 95.25 293 GLU A O 1
ATOM 2255 N N . PRO A 1 294 ? -14.602 0.560 5.096 1.00 96.00 294 PRO A N 1
ATOM 2256 C CA . PRO A 1 294 ? -13.263 0.373 5.645 1.00 96.00 294 PRO A CA 1
ATOM 2257 C C . PRO A 1 294 ? -13.232 -0.663 6.770 1.00 96.00 294 PRO A C 1
ATOM 2259 O O . PRO A 1 294 ? -13.948 -0.547 7.760 1.00 96.00 294 PRO A O 1
ATOM 2262 N N . LEU A 1 295 ? -12.343 -1.648 6.637 1.00 97.69 295 LEU A N 1
ATOM 2263 C CA . LEU A 1 295 ? -12.207 -2.762 7.580 1.00 97.69 295 LEU A CA 1
ATOM 2264 C C . LEU A 1 295 ? -10.950 -2.630 8.440 1.00 97.69 295 LEU A C 1
ATOM 2266 O O . LEU A 1 295 ? -11.013 -2.751 9.665 1.00 97.69 295 LEU A O 1
ATOM 2270 N N . VAL A 1 296 ? -9.816 -2.369 7.784 1.00 98.06 296 VAL A N 1
ATOM 2271 C CA . VAL A 1 296 ? -8.488 -2.259 8.397 1.00 98.06 296 VAL A CA 1
ATOM 2272 C C . VAL A 1 296 ? -7.702 -1.141 7.715 1.00 98.06 296 VAL A C 1
ATOM 2274 O O . VAL A 1 296 ? -7.789 -0.968 6.498 1.00 98.06 296 VAL A O 1
ATOM 2277 N N . ARG A 1 297 ? -6.899 -0.399 8.479 1.00 97.81 297 ARG A N 1
ATOM 2278 C CA . ARG A 1 297 ? -5.866 0.504 7.964 1.00 97.81 297 ARG A CA 1
ATOM 2279 C C . ARG A 1 297 ? -4.504 0.104 8.502 1.00 97.81 297 ARG A C 1
ATOM 2281 O O . ARG A 1 297 ? -4.358 -0.094 9.698 1.00 97.81 297 ARG A O 1
ATOM 2288 N N . VAL A 1 298 ? -3.522 0.047 7.613 1.00 98.38 298 VAL A N 1
ATOM 2289 C CA . VAL A 1 298 ? -2.103 -0.079 7.949 1.00 98.38 298 VAL A CA 1
ATOM 2290 C C . VAL A 1 298 ? -1.494 1.317 7.972 1.00 98.38 298 VAL A C 1
ATOM 2292 O O . VAL A 1 298 ? -1.697 2.074 7.017 1.00 98.38 298 VAL A O 1
ATOM 2295 N N . GLN A 1 299 ? -0.770 1.664 9.030 1.00 97.81 299 GLN A N 1
ATOM 2296 C CA . GLN A 1 299 ? -0.087 2.948 9.165 1.00 97.81 299 GLN A CA 1
ATOM 2297 C C . GLN A 1 299 ? 1.352 2.871 8.659 1.00 97.81 299 GLN A C 1
ATOM 2299 O O . GLN A 1 299 ? 2.036 1.863 8.812 1.00 97.81 2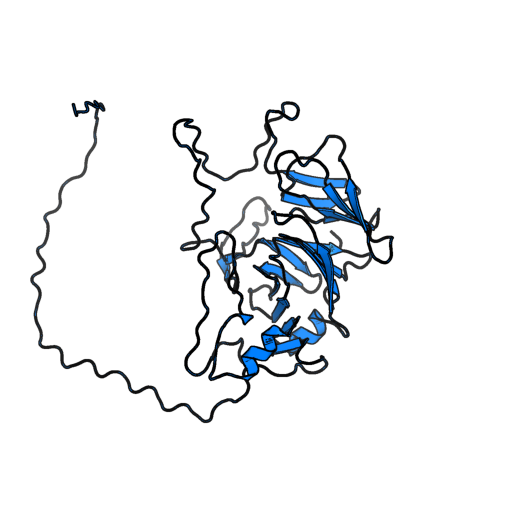99 GLN A O 1
ATOM 2304 N N . THR A 1 300 ? 1.824 3.962 8.059 1.00 97.12 300 THR A N 1
ATOM 2305 C CA . THR A 1 300 ? 3.222 4.122 7.649 1.00 97.12 300 THR A CA 1
ATOM 2306 C C . THR A 1 300 ? 3.756 5.478 8.098 1.00 97.12 300 THR A C 1
ATOM 2308 O O . THR A 1 300 ? 3.019 6.454 8.226 1.00 97.12 300 THR A O 1
ATOM 2311 N N . ASN A 1 301 ? 5.070 5.584 8.302 1.00 95.06 301 ASN A N 1
ATOM 2312 C CA . ASN A 1 301 ? 5.709 6.865 8.627 1.00 95.06 301 ASN A CA 1
ATOM 2313 C C . ASN A 1 301 ? 5.934 7.769 7.391 1.00 95.06 301 ASN A C 1
ATOM 2315 O O . ASN A 1 301 ? 6.210 8.963 7.541 1.00 95.06 301 ASN A O 1
ATOM 2319 N N . PHE A 1 302 ? 5.736 7.230 6.186 1.00 95.12 302 PHE A N 1
ATOM 2320 C CA . PHE A 1 302 ? 5.857 7.910 4.898 1.00 95.12 302 PHE A CA 1
ATOM 2321 C C . PHE A 1 302 ? 4.531 7.914 4.121 1.00 95.12 302 PHE A C 1
ATOM 2323 O O . PHE A 1 302 ? 3.632 7.126 4.415 1.00 95.12 302 PHE A O 1
ATOM 2330 N N . THR A 1 303 ? 4.401 8.791 3.120 1.00 93.69 303 THR A N 1
ATOM 2331 C CA . THR A 1 303 ? 3.225 8.814 2.233 1.00 93.69 303 THR A CA 1
ATOM 2332 C C . THR A 1 303 ? 3.325 7.688 1.214 1.00 93.69 303 THR A C 1
ATOM 2334 O O . THR A 1 303 ? 4.219 7.712 0.365 1.00 93.69 303 THR A O 1
ATOM 2337 N N . VAL A 1 304 ? 2.399 6.734 1.266 1.00 96.88 304 VAL A N 1
ATOM 2338 C CA . VAL A 1 304 ? 2.313 5.622 0.316 1.00 96.88 304 VAL A CA 1
ATOM 2339 C C . VAL A 1 304 ? 1.665 6.125 -0.969 1.00 96.88 304 VAL A C 1
ATOM 2341 O O . VAL A 1 304 ? 0.563 6.669 -0.942 1.00 96.88 304 VAL A O 1
ATOM 2344 N N . ILE A 1 305 ? 2.354 5.940 -2.092 1.00 94.38 305 ILE A N 1
ATOM 2345 C CA . ILE A 1 305 ? 1.857 6.301 -3.424 1.00 94.38 305 ILE A CA 1
ATOM 2346 C C . ILE A 1 305 ? 1.288 5.063 -4.107 1.00 94.38 305 ILE A C 1
ATOM 2348 O O . ILE A 1 305 ? 0.190 5.097 -4.645 1.00 94.38 305 ILE A O 1
ATOM 2352 N N . ASN A 1 306 ? 1.977 3.926 -4.030 1.00 97.12 306 ASN A N 1
ATOM 2353 C CA . ASN A 1 306 ? 1.500 2.710 -4.666 1.00 97.12 306 ASN A CA 1
ATOM 2354 C C . ASN A 1 306 ? 1.869 1.460 -3.864 1.00 97.12 306 ASN A C 1
ATOM 2356 O O . ASN A 1 306 ? 2.644 1.496 -2.909 1.00 97.12 306 ASN A O 1
ATOM 2360 N N . ILE A 1 307 ? 1.250 0.346 -4.239 1.00 98.19 307 ILE A N 1
ATOM 2361 C CA . ILE A 1 307 ? 1.358 -0.934 -3.549 1.00 98.19 307 ILE A CA 1
ATOM 2362 C C . ILE A 1 307 ? 1.416 -2.091 -4.545 1.00 98.19 307 ILE A C 1
ATOM 2364 O O . ILE A 1 307 ? 0.776 -2.050 -5.604 1.00 98.19 307 ILE A O 1
ATOM 2368 N N . ALA A 1 308 ? 2.120 -3.156 -4.177 1.00 97.75 308 ALA A N 1
ATOM 2369 C CA . ALA A 1 308 ? 2.144 -4.403 -4.932 1.00 97.75 308 ALA A CA 1
ATOM 2370 C C . ALA A 1 308 ? 2.231 -5.611 -4.003 1.00 97.75 308 ALA A C 1
ATOM 2372 O O . ALA A 1 308 ? 2.985 -5.605 -3.036 1.00 97.75 308 ALA A O 1
ATOM 2373 N N . PHE A 1 309 ? 1.482 -6.663 -4.324 1.00 97.94 309 PHE A N 1
ATOM 2374 C CA . PHE A 1 309 ? 1.680 -7.954 -3.679 1.00 97.94 309 PHE A CA 1
ATOM 2375 C C . PHE A 1 309 ? 2.899 -8.661 -4.276 1.00 97.94 309 PHE A C 1
ATOM 2377 O O . PHE A 1 309 ? 3.058 -8.686 -5.501 1.00 97.94 309 PHE A O 1
ATOM 2384 N N . ALA A 1 310 ? 3.720 -9.264 -3.424 1.00 96.38 310 ALA A N 1
ATOM 2385 C CA . ALA A 1 310 ? 4.948 -9.955 -3.798 1.00 96.38 310 ALA A CA 1
ATOM 2386 C C . ALA A 1 310 ? 5.140 -11.245 -2.985 1.00 96.38 310 ALA A C 1
ATOM 2388 O O . ALA A 1 310 ? 4.316 -11.586 -2.138 1.00 96.38 310 ALA A O 1
ATOM 2389 N N . GLY A 1 311 ? 6.204 -11.982 -3.302 1.00 93.69 311 GLY A N 1
ATOM 2390 C CA . GLY A 1 311 ? 6.452 -13.323 -2.778 1.00 93.69 311 GLY A CA 1
ATOM 2391 C C . GLY A 1 311 ? 5.808 -14.411 -3.639 1.00 93.69 311 GLY A C 1
ATOM 2392 O O . GLY A 1 311 ? 4.867 -14.159 -4.408 1.00 93.69 311 GLY A O 1
ATOM 2393 N N . ALA A 1 312 ? 6.324 -15.638 -3.521 1.00 90.00 312 ALA A N 1
ATOM 2394 C CA . ALA A 1 312 ? 5.876 -16.789 -4.310 1.00 90.00 312 ALA A CA 1
ATOM 2395 C C . ALA A 1 312 ? 4.353 -16.987 -4.209 1.00 90.00 312 ALA A C 1
ATOM 2397 O O . ALA A 1 312 ? 3.677 -17.133 -5.229 1.00 90.00 312 ALA A O 1
ATOM 2398 N N . GLU A 1 313 ? 3.807 -16.837 -3.000 1.00 93.38 313 GLU A N 1
ATOM 2399 C CA . GLU A 1 313 ? 2.382 -16.986 -2.709 1.00 93.38 313 GLU A CA 1
ATOM 2400 C C . GLU A 1 313 ? 1.578 -15.681 -2.791 1.00 93.38 313 GLU A C 1
ATOM 2402 O O . GLU A 1 313 ? 0.350 -15.718 -2.676 1.00 93.38 313 GLU A O 1
ATOM 2407 N N . ARG A 1 314 ? 2.234 -14.547 -3.084 1.00 95.12 314 ARG A N 1
ATOM 2408 C CA . ARG A 1 314 ? 1.662 -13.185 -3.036 1.00 95.12 314 ARG A CA 1
ATOM 2409 C C . ARG A 1 314 ? 1.124 -12.804 -1.659 1.00 95.12 314 ARG A C 1
ATOM 2411 O O . ARG A 1 314 ? 0.127 -12.097 -1.572 1.00 95.12 314 ARG A O 1
ATOM 2418 N N . ASP A 1 315 ? 1.740 -13.311 -0.610 1.00 95.19 315 ASP A N 1
ATOM 2419 C CA . ASP A 1 315 ? 1.353 -13.175 0.793 1.00 95.19 315 ASP A CA 1
ATOM 2420 C C . ASP A 1 315 ? 2.019 -11.988 1.507 1.00 95.19 315 ASP A C 1
ATOM 2422 O O . ASP A 1 315 ? 1.712 -11.703 2.662 1.00 95.19 315 ASP A O 1
ATOM 2426 N N . GLU A 1 316 ? 2.869 -11.240 0.805 1.00 95.75 316 GLU A N 1
ATOM 2427 C CA . GLU A 1 316 ? 3.405 -9.965 1.273 1.00 95.75 316 GLU A CA 1
ATOM 2428 C C . GLU A 1 316 ? 2.820 -8.813 0.458 1.00 95.75 316 GLU A C 1
ATOM 2430 O O . GLU A 1 316 ? 2.722 -8.899 -0.770 1.00 95.75 316 GLU A O 1
ATOM 2435 N N . LEU A 1 317 ? 2.489 -7.701 1.115 1.00 98.44 317 LEU A N 1
ATOM 2436 C CA . LEU A 1 317 ? 2.201 -6.441 0.434 1.00 98.44 317 LEU A CA 1
ATOM 2437 C C . LEU A 1 317 ? 3.368 -5.476 0.625 1.00 98.44 317 LEU A C 1
ATOM 2439 O O . LEU A 1 317 ? 3.806 -5.225 1.739 1.00 98.44 317 LEU A O 1
ATOM 2443 N N . TRP A 1 318 ? 3.842 -4.887 -0.460 1.00 98.62 318 TRP A N 1
ATOM 2444 C CA . TRP A 1 318 ? 4.887 -3.876 -0.441 1.00 98.62 318 TRP A CA 1
ATOM 2445 C C . TRP A 1 318 ? 4.280 -2.501 -0.695 1.00 98.62 318 TRP A C 1
ATOM 2447 O O . TRP A 1 318 ? 3.608 -2.297 -1.707 1.00 98.62 318 TRP A O 1
ATOM 2457 N N . ALA A 1 319 ? 4.511 -1.578 0.235 1.00 98.69 319 ALA A N 1
ATOM 2458 C CA . ALA A 1 319 ? 4.109 -0.180 0.177 1.00 98.69 319 ALA A CA 1
ATOM 2459 C C . ALA A 1 319 ? 5.286 0.680 -0.258 1.00 98.69 319 ALA A C 1
ATOM 2461 O O . ALA A 1 319 ? 6.353 0.629 0.349 1.00 98.69 319 ALA A O 1
ATOM 2462 N N . ILE A 1 320 ? 5.088 1.477 -1.301 1.00 98.56 320 ILE A N 1
ATOM 2463 C CA . ILE A 1 320 ? 6.130 2.290 -1.922 1.00 98.56 320 ILE A CA 1
ATOM 2464 C C . ILE A 1 320 ? 5.601 3.712 -2.060 1.00 98.56 320 ILE A C 1
ATOM 2466 O O . ILE A 1 320 ? 4.441 3.934 -2.418 1.00 98.56 320 ILE A O 1
ATOM 2470 N N . GLY A 1 321 ? 6.435 4.699 -1.759 1.00 95.75 321 GLY A N 1
ATOM 2471 C CA . GLY A 1 321 ? 6.006 6.079 -1.890 1.00 95.75 321 GLY A CA 1
ATOM 2472 C C . GLY A 1 321 ? 7.116 7.088 -1.696 1.00 95.75 321 GLY A C 1
ATOM 2473 O O . GLY A 1 321 ? 8.230 6.907 -2.177 1.00 95.75 321 GLY A O 1
ATOM 2474 N N . LYS A 1 322 ? 6.784 8.196 -1.044 1.00 93.19 322 LYS A N 1
ATOM 2475 C CA . LYS A 1 322 ? 7.704 9.319 -0.869 1.00 93.19 322 LYS A CA 1
ATOM 2476 C C . LYS A 1 322 ? 8.583 9.095 0.351 1.00 93.19 322 LYS A C 1
ATOM 2478 O O . LYS A 1 322 ? 8.057 9.050 1.456 1.00 93.19 322 LYS A O 1
ATOM 2483 N N . GLY A 1 323 ? 9.887 8.922 0.157 1.00 94.44 323 GLY A N 1
ATOM 2484 C CA . GLY A 1 323 ? 10.841 8.791 1.259 1.00 94.44 323 GLY A CA 1
ATOM 2485 C C . GLY A 1 323 ? 10.956 7.392 1.872 1.00 94.44 323 GLY A C 1
ATOM 2486 O O . GLY A 1 323 ? 11.803 7.185 2.738 1.00 94.44 323 GLY A O 1
ATOM 2487 N N . GLY A 1 324 ? 10.145 6.414 1.450 1.00 97.81 324 GLY A N 1
ATOM 2488 C CA . GLY A 1 324 ? 10.163 5.096 2.082 1.00 97.81 324 GLY A CA 1
ATOM 2489 C C . GLY A 1 324 ? 9.569 3.947 1.275 1.00 97.81 324 GLY A C 1
ATOM 2490 O O . GLY A 1 324 ? 8.764 4.131 0.356 1.00 97.81 324 GLY A O 1
ATOM 2491 N N . VAL A 1 325 ? 9.981 2.744 1.677 1.00 98.75 325 VAL A N 1
ATOM 2492 C CA . VAL A 1 325 ? 9.409 1.456 1.280 1.00 98.75 325 VAL A CA 1
ATOM 2493 C C . VAL A 1 325 ? 9.176 0.610 2.527 1.00 98.75 325 VAL A C 1
ATOM 2495 O O . VAL A 1 325 ? 10.081 0.461 3.349 1.00 98.75 325 VAL A O 1
ATOM 2498 N N . ALA A 1 326 ? 7.991 0.015 2.648 1.00 98.75 326 ALA A N 1
ATOM 2499 C CA . ALA A 1 326 ? 7.663 -0.924 3.716 1.00 98.75 326 ALA A CA 1
ATOM 2500 C C . ALA A 1 326 ? 7.129 -2.248 3.166 1.00 98.75 326 ALA A C 1
ATOM 2502 O O . ALA A 1 326 ? 6.457 -2.284 2.135 1.00 98.75 326 ALA A O 1
ATOM 2503 N N . ARG A 1 327 ? 7.403 -3.331 3.891 1.00 98.56 327 ARG A N 1
ATOM 2504 C CA . ARG A 1 327 ? 6.835 -4.660 3.683 1.00 98.56 327 ARG A CA 1
ATOM 2505 C C . ARG A 1 327 ? 5.801 -4.925 4.771 1.00 98.56 327 ARG A C 1
ATOM 2507 O O . ARG A 1 327 ? 6.103 -4.839 5.955 1.00 98.56 327 ARG A O 1
ATOM 2514 N N . ILE A 1 328 ? 4.591 -5.269 4.363 1.00 98.50 328 ILE A N 1
ATOM 2515 C CA . ILE A 1 328 ? 3.470 -5.606 5.228 1.00 98.50 328 ILE A CA 1
ATOM 2516 C C . ILE A 1 328 ? 3.291 -7.120 5.161 1.00 98.50 328 ILE A C 1
ATOM 2518 O O . ILE A 1 328 ? 3.003 -7.679 4.097 1.00 98.50 328 ILE A O 1
ATOM 2522 N N . ARG A 1 329 ? 3.460 -7.769 6.312 1.00 96.94 329 ARG A N 1
ATOM 2523 C CA . ARG A 1 329 ? 3.145 -9.182 6.523 1.00 96.94 329 ARG A CA 1
ATOM 2524 C C . ARG A 1 329 ? 1.759 -9.262 7.139 1.00 96.94 329 ARG A C 1
ATOM 2526 O O . ARG A 1 329 ? 1.495 -8.604 8.142 1.00 96.94 329 ARG A O 1
ATOM 2533 N N . TRP A 1 330 ? 0.868 -10.014 6.504 1.00 97.25 330 TRP A N 1
ATOM 2534 C CA . TRP A 1 330 ? -0.547 -10.077 6.870 1.00 97.25 330 TRP A CA 1
ATOM 2535 C C . TRP A 1 330 ? -1.219 -11.342 6.312 1.00 97.25 330 TRP A C 1
ATOM 2537 O O . TRP A 1 330 ? -0.549 -12.216 5.768 1.00 97.25 330 TRP A O 1
ATOM 2547 N N . GLY A 1 331 ? -2.539 -11.465 6.460 1.00 97.44 331 GLY A N 1
ATOM 2548 C CA . GLY A 1 331 ? -3.307 -12.638 6.034 1.00 97.44 331 GLY A CA 1
ATOM 2549 C C . GLY A 1 331 ? -3.803 -12.601 4.585 1.00 97.44 331 GLY A C 1
ATOM 2550 O O . GLY A 1 331 ? -4.186 -13.646 4.060 1.00 97.44 331 GLY A O 1
ATOM 2551 N N . LEU A 1 332 ? -3.798 -11.434 3.932 1.00 97.56 332 LEU A N 1
ATOM 2552 C CA . LEU A 1 332 ? -4.298 -11.281 2.562 1.00 97.56 332 LEU A CA 1
ATOM 2553 C C . LEU A 1 332 ? -3.281 -11.704 1.506 1.00 97.56 332 LEU A C 1
ATOM 2555 O O . LEU A 1 332 ? -2.086 -11.430 1.627 1.00 97.56 332 LEU A O 1
ATOM 2559 N N . LYS A 1 333 ? -3.783 -12.269 0.403 1.00 97.19 333 LYS A N 1
ATOM 2560 C CA . LYS A 1 333 ? -2.959 -12.644 -0.751 1.00 97.19 333 LYS A CA 1
ATOM 2561 C C . LYS A 1 333 ? -3.318 -11.848 -1.996 1.00 97.19 333 LYS A C 1
ATOM 2563 O O . LYS A 1 333 ? -4.486 -11.620 -2.290 1.00 97.19 333 LYS A O 1
ATOM 2568 N N . GLY A 1 334 ? -2.327 -11.481 -2.798 1.00 94.50 334 GLY A N 1
ATOM 2569 C CA . GLY A 1 334 ? -2.529 -10.849 -4.103 1.00 94.50 334 GLY A CA 1
ATOM 2570 C C . GLY A 1 334 ? -2.844 -11.849 -5.207 1.00 94.50 334 GLY A C 1
ATOM 2571 O O . GLY A 1 334 ? -2.421 -13.000 -5.156 1.00 94.50 334 GLY A O 1
ATOM 2572 N N . SER A 1 335 ? -3.555 -11.439 -6.254 1.00 85.12 335 SER A N 1
ATOM 2573 C CA . SER A 1 335 ? -3.837 -12.306 -7.409 1.00 85.12 335 SER A CA 1
ATOM 2574 C C . SER A 1 335 ? -2.560 -12.806 -8.119 1.00 85.12 335 SER A C 1
ATOM 25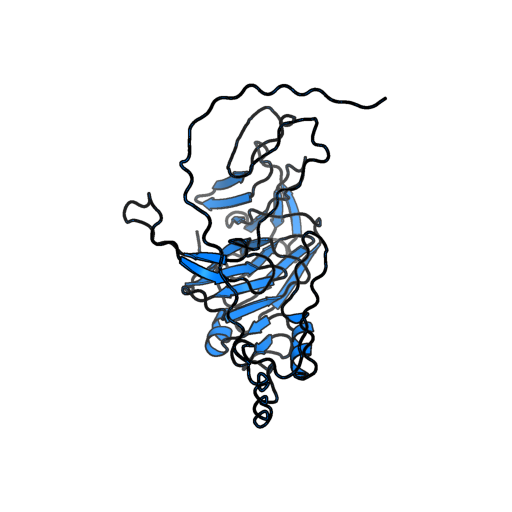76 O O . SER A 1 335 ? -1.566 -12.087 -8.232 1.00 85.12 335 SER A O 1
ATOM 2578 N N . TYR A 1 336 ? -2.579 -14.057 -8.601 1.00 71.50 336 TYR A N 1
ATOM 2579 C CA . TYR A 1 336 ? -1.609 -14.532 -9.596 1.00 71.50 336 TYR A CA 1
ATOM 2580 C C . TYR A 1 336 ? -2.083 -13.981 -10.948 1.00 71.50 336 TYR A C 1
ATOM 2582 O O . TYR A 1 336 ? -3.061 -14.476 -11.504 1.00 71.50 336 TYR A O 1
ATOM 2590 N N . ALA A 1 337 ? -1.521 -12.853 -11.373 1.00 56.34 337 ALA A N 1
ATOM 2591 C CA . ALA A 1 337 ? -1.973 -12.120 -12.558 1.00 56.34 337 ALA A CA 1
ATOM 2592 C C . ALA A 1 337 ? -1.826 -12.879 -13.883 1.00 56.34 337 ALA A C 1
ATOM 2594 O O . ALA A 1 337 ? -0.948 -13.768 -13.954 1.00 56.34 337 ALA A O 1
#

Organism: NCBI:txid1034304

InterPro domains:
  IPR011042 Six-bladed beta-propeller, TolB-like [G3DSA:2.120.10.30] (222-336)
  IPR013658 SMP-30/Gluconolactonase/LRE-like region [PF08450] (237-318)
  IPR052988 Oryzine biosynthesis lactonohydrolase [PTHR47064] (231-335)

Secondary structure (DSSP, 8-state):
-------PPP-----PPPPP---------PPP--PPPPPPPPSP---SEEEPTTS-TTTEEEEGGGG----S--B-PPP--TT----GGG-B-TT-GGGGGGGG-SEEES-HHHHHHHH-SS-EEEEEEE--SS-EEEEEEETTTTEEEEEE--TT--SEEEEETTSSS-EEEEE--SS---SEEEEEEETTEEEEEES---TTTTT--------PPP--TTS-SPPP----TTTSSSEEEEEEEPTTSS-EEEEEEEEE-SSS-EEEEEEBTTS-EEEEESSEEEEE-TT--EEEEEE-SSEEEEEEEESTTS-EEEEEEESEEEEEE-S--B---